Protein AF-A0A2N3AIX7-F1 (afdb_monomer_lite)

Sequence (346 aa):
MALDITGTAGIGNNYDGMDSGMRSRITNPPTTDFNGETGIETLNAKLRVRHGIVNLSGTATVGDPDVSGNEYKETLDGVYVDDGGDDSFGGNQGADNVYSDNGTKQPYDFGEGTFHFPTLDELYIEPETGNTFPNDDGGLCSYHEYYNKYGLHLPVNISSITSDTASFYYPEDNNPDTNGNYINWDQGTGELTISGIIVIDAGCIDFAIGKKGNLIEYKGKAVEGTMRKGTIVSKVDISVHGDLLAKDLFPTTDVLGLIAYRDLNLATGPGDSQLKMMGAFYAQNKITSRKQNQIAGTFVSDNFDMGINVPKIFQVPGLENNLPPGMPGATITYTMYTSNWHEVHE

Secondary structure (DSSP, 8-state):
--EEE-TT-EE-SS-TT--HHHHTTBPPPPEEEETTEEEEE----EEEESSSPEEE-TT-EES----TT-SB--SBSEEEE-SSGGGSEETTTGGGGB-BTT-S-PPP-S-TTS--PPPTTSBPB-TTT--B-B-TTSSBPBHHHHHHHHSEEEPTT--EESTTSPPEEESTTSS--TT--EEEEETTTTEEEEEEEEEE-TTSSEEEE--TT-EEEEEEEEETTEEE-EEEEESSEEEE-SEEEESS-BTTT--EEEEESSEEEES-STT--S-EEEEEEEEEEEEEE-SS-EEEEEEEEEEEE--SSPPEEE--TTSTTSPPTT-TT-SPPP---PPP------

Radius of gyration: 21.35 Å; chains: 1; bounding box: 51×48×80 Å

Structure (mmCIF, N/CA/C/O backbone):
data_AF-A0A2N3AIX7-F1
#
_entry.id   AF-A0A2N3AIX7-F1
#
loop_
_atom_site.group_PDB
_atom_site.id
_atom_site.type_symbol
_atom_site.label_atom_id
_atom_site.label_alt_id
_atom_site.label_comp_id
_atom_site.label_asym_id
_atom_site.label_entity_id
_atom_site.label_seq_id
_atom_site.pdbx_PDB_ins_code
_atom_site.Cartn_x
_atom_site.Cartn_y
_atom_site.Cartn_z
_atom_site.occupancy
_atom_site.B_iso_or_equiv
_atom_site.auth_seq_id
_atom_site.auth_comp_id
_atom_site.auth_asym_id
_atom_site.auth_atom_id
_atom_site.pdbx_PDB_model_num
ATOM 1 N N . MET A 1 1 ? 16.529 14.140 -11.220 1.00 78.94 1 MET A N 1
ATOM 2 C CA . MET A 1 1 ? 16.556 12.675 -11.037 1.00 78.94 1 MET A CA 1
ATOM 3 C C . MET A 1 1 ? 15.273 12.305 -10.330 1.00 78.94 1 MET A C 1
ATOM 5 O O . MET A 1 1 ? 14.997 12.926 -9.312 1.00 78.94 1 MET A O 1
ATOM 9 N N . ALA A 1 2 ? 14.483 11.405 -10.909 1.00 87.50 2 ALA A N 1
ATOM 10 C CA . ALA A 1 2 ? 13.184 11.003 -10.364 1.00 87.50 2 ALA A CA 1
ATOM 11 C C . ALA A 1 2 ? 13.281 9.710 -9.547 1.00 87.50 2 ALA A C 1
ATOM 13 O O . ALA A 1 2 ? 12.591 9.549 -8.547 1.00 87.50 2 ALA A O 1
ATOM 14 N N . LEU A 1 3 ? 14.167 8.804 -9.965 1.00 90.44 3 LEU A N 1
ATOM 15 C CA . LEU A 1 3 ? 14.382 7.508 -9.336 1.00 90.44 3 LEU A CA 1
ATOM 16 C C . LEU A 1 3 ? 15.859 7.125 -9.450 1.00 90.44 3 LEU A C 1
ATOM 18 O O . LEU A 1 3 ? 16.461 7.312 -10.506 1.00 90.44 3 LEU A O 1
ATOM 22 N N . ASP A 1 4 ? 16.426 6.589 -8.373 1.00 91.06 4 ASP A N 1
ATOM 23 C CA . ASP A 1 4 ? 17.800 6.084 -8.330 1.00 91.06 4 ASP A CA 1
ATOM 24 C C . ASP A 1 4 ? 17.800 4.646 -7.806 1.00 91.06 4 ASP A C 1
ATOM 26 O O . ASP A 1 4 ? 17.483 4.402 -6.639 1.00 91.06 4 ASP A O 1
ATOM 30 N N . ILE A 1 5 ? 18.109 3.688 -8.683 1.00 91.12 5 ILE A N 1
ATOM 31 C CA . ILE A 1 5 ? 18.164 2.259 -8.366 1.00 91.12 5 ILE A CA 1
ATOM 32 C C . ILE A 1 5 ? 19.619 1.810 -8.466 1.00 91.12 5 ILE A C 1
ATOM 34 O O . ILE A 1 5 ? 20.250 1.869 -9.524 1.00 91.12 5 ILE A O 1
ATOM 38 N N . THR A 1 6 ? 20.167 1.353 -7.343 1.00 89.62 6 THR A N 1
ATOM 39 C CA . THR A 1 6 ? 21.584 0.996 -7.234 1.00 89.62 6 THR A CA 1
ATOM 40 C C . THR A 1 6 ? 21.777 -0.393 -6.631 1.00 89.62 6 THR A C 1
ATOM 42 O O . THR A 1 6 ? 20.884 -0.956 -5.993 1.00 89.62 6 THR A O 1
ATOM 45 N N . GLY A 1 7 ? 22.967 -0.967 -6.824 1.00 87.94 7 GLY A N 1
ATOM 46 C CA . GLY A 1 7 ? 23.298 -2.284 -6.282 1.00 87.94 7 GLY A CA 1
ATOM 47 C C . GLY A 1 7 ? 22.562 -3.389 -7.034 1.00 87.94 7 GLY A C 1
ATOM 48 O O . GLY A 1 7 ? 22.682 -3.462 -8.249 1.00 87.94 7 GLY A O 1
ATOM 49 N N . THR A 1 8 ? 21.840 -4.251 -6.318 1.00 89.00 8 THR A N 1
ATOM 50 C CA . THR A 1 8 ? 21.084 -5.384 -6.887 1.00 89.00 8 THR A CA 1
ATOM 51 C C . THR A 1 8 ? 19.567 -5.165 -6.845 1.00 89.00 8 THR A C 1
ATOM 53 O O . THR A 1 8 ? 18.809 -6.129 -6.890 1.00 89.00 8 THR A O 1
ATOM 56 N N . ALA A 1 9 ? 19.114 -3.928 -6.631 1.00 90.75 9 ALA A N 1
ATOM 57 C CA . ALA A 1 9 ? 17.693 -3.604 -6.588 1.00 90.75 9 ALA A CA 1
ATOM 58 C C . ALA A 1 9 ? 17.094 -3.555 -7.999 1.00 90.75 9 ALA A C 1
ATOM 60 O O . ALA A 1 9 ? 17.805 -3.297 -8.965 1.00 90.75 9 ALA A O 1
ATOM 61 N N . GLY A 1 10 ? 15.785 -3.745 -8.118 1.00 93.38 10 GLY A N 1
ATOM 62 C CA . GLY A 1 10 ? 15.124 -3.666 -9.412 1.00 93.38 10 GLY A CA 1
ATOM 63 C C . GLY A 1 10 ? 13.612 -3.580 -9.306 1.00 93.38 10 GLY A C 1
ATOM 64 O O . GLY A 1 10 ? 13.044 -3.625 -8.211 1.00 93.38 10 GLY A O 1
ATOM 65 N N . ILE A 1 11 ? 12.977 -3.436 -10.463 1.00 95.88 11 ILE A N 1
ATOM 66 C CA . ILE A 1 11 ? 11.522 -3.460 -10.626 1.00 95.88 11 ILE A CA 1
ATOM 67 C C . ILE A 1 11 ? 11.183 -4.698 -11.449 1.00 95.88 11 ILE A C 1
ATOM 69 O O . ILE A 1 11 ? 11.604 -4.779 -12.594 1.00 95.88 11 ILE A O 1
ATOM 73 N N . GLY A 1 12 ? 10.433 -5.641 -10.881 1.00 96.25 12 GLY A N 1
ATOM 74 C CA . GLY A 1 12 ? 10.040 -6.882 -11.558 1.00 96.25 12 GLY A CA 1
ATOM 75 C C . GLY A 1 12 ? 8.565 -6.911 -11.963 1.00 96.25 12 GLY A C 1
ATOM 76 O O . GLY A 1 12 ? 7.783 -6.038 -11.580 1.00 96.25 12 GLY A O 1
ATOM 77 N N . ASN A 1 13 ? 8.183 -7.953 -12.706 1.00 97.38 13 ASN A N 1
ATOM 78 C CA . ASN A 1 13 ? 6.813 -8.178 -13.187 1.00 97.38 13 ASN A CA 1
ATOM 79 C C . ASN A 1 13 ? 6.150 -9.446 -12.607 1.00 97.38 13 ASN A C 1
ATOM 81 O O . ASN A 1 13 ? 5.153 -9.939 -13.131 1.00 97.38 13 ASN A O 1
ATOM 85 N N . ASN A 1 14 ? 6.699 -9.992 -11.520 1.00 95.88 14 ASN A N 1
ATOM 86 C CA . ASN A 1 14 ? 6.255 -11.250 -10.920 1.00 95.88 14 ASN A CA 1
ATOM 87 C C . ASN A 1 14 ? 6.536 -11.286 -9.402 1.00 95.88 14 ASN A C 1
ATOM 89 O O . ASN A 1 14 ? 6.974 -10.299 -8.804 1.00 95.88 14 ASN A O 1
ATOM 93 N N . TYR A 1 15 ? 6.247 -12.424 -8.768 1.00 95.81 15 TYR A N 1
ATOM 94 C CA . TYR A 1 15 ? 6.427 -12.649 -7.329 1.00 95.81 15 TYR A CA 1
ATOM 95 C C . TYR A 1 15 ? 7.703 -13.414 -6.962 1.00 95.81 15 TYR A C 1
ATOM 97 O O . TYR A 1 15 ? 7.758 -14.035 -5.895 1.00 95.81 15 TYR A O 1
ATOM 105 N N . ASP A 1 16 ? 8.745 -13.358 -7.796 1.00 93.06 16 ASP A N 1
ATOM 106 C CA . ASP A 1 16 ? 9.986 -14.069 -7.506 1.00 93.06 16 ASP A CA 1
ATOM 107 C C . ASP A 1 16 ? 10.606 -13.671 -6.147 1.00 93.06 16 ASP A C 1
ATOM 109 O O . ASP A 1 16 ? 10.764 -12.508 -5.743 1.00 93.06 16 ASP A O 1
ATOM 113 N N . GLY A 1 17 ? 10.939 -14.711 -5.387 1.00 92.06 17 GLY A N 1
ATOM 114 C CA . GLY A 1 17 ? 11.449 -14.635 -4.028 1.00 92.06 17 GLY A CA 1
ATOM 115 C C . GLY A 1 17 ? 10.508 -13.980 -3.009 1.00 92.06 17 GLY A C 1
ATOM 116 O O . GLY A 1 17 ? 11.011 -13.444 -2.011 1.00 92.06 17 GLY A O 1
ATOM 117 N N . MET A 1 18 ? 9.191 -14.006 -3.236 1.00 96.06 18 MET A N 1
ATOM 118 C CA . MET A 1 18 ? 8.182 -13.804 -2.191 1.00 96.06 18 MET A CA 1
ATOM 119 C C . MET A 1 18 ? 8.162 -15.002 -1.229 1.00 96.06 18 MET A C 1
ATOM 121 O O . MET A 1 18 ? 8.281 -16.159 -1.628 1.00 96.06 18 MET A O 1
ATOM 125 N N . ASP A 1 19 ? 8.002 -14.734 0.063 1.00 95.75 19 ASP A N 1
ATOM 126 C CA . ASP A 1 19 ? 7.832 -15.763 1.082 1.00 95.75 19 ASP A CA 1
ATOM 127 C C . ASP A 1 19 ? 6.554 -16.584 0.844 1.00 95.75 19 ASP A C 1
ATOM 129 O O . ASP A 1 19 ? 5.470 -16.039 0.655 1.00 95.75 19 ASP A O 1
ATOM 133 N N . SER A 1 20 ? 6.663 -17.912 0.912 1.00 94.88 20 SER A N 1
ATOM 134 C CA . SER A 1 20 ? 5.531 -18.814 0.643 1.00 94.88 20 SER A CA 1
ATOM 135 C C . SER A 1 20 ? 4.328 -18.624 1.579 1.00 94.88 20 SER A C 1
ATOM 137 O O . SER A 1 20 ? 3.189 -18.784 1.143 1.00 94.88 20 SER A O 1
ATOM 139 N N . GLY A 1 21 ? 4.553 -18.253 2.846 1.00 93.50 21 GLY A N 1
ATOM 140 C CA . GLY A 1 21 ? 3.478 -17.991 3.808 1.00 93.50 21 GLY A CA 1
ATOM 141 C C . GLY A 1 21 ? 2.757 -16.669 3.548 1.00 93.50 21 GLY A C 1
ATOM 142 O O . GLY A 1 21 ? 1.593 -16.515 3.905 1.00 93.50 21 GLY A O 1
ATOM 143 N N . MET A 1 22 ? 3.438 -15.726 2.901 1.00 95.44 22 MET A N 1
ATOM 144 C CA . MET A 1 22 ? 2.852 -14.492 2.393 1.00 95.44 22 MET A CA 1
ATOM 145 C C . MET A 1 22 ? 2.118 -14.740 1.068 1.00 95.44 22 MET A C 1
ATOM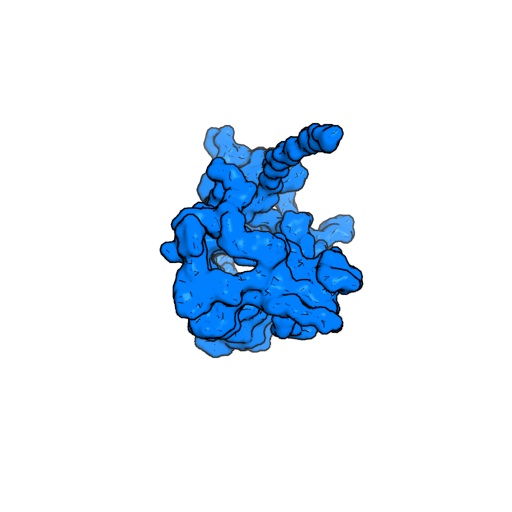 147 O O . MET A 1 22 ? 0.976 -14.310 0.920 1.00 95.44 22 MET A O 1
ATOM 151 N N . ARG A 1 23 ? 2.712 -15.522 0.154 1.00 96.12 23 ARG A N 1
ATOM 152 C CA . ARG A 1 23 ? 2.107 -15.905 -1.133 1.00 96.12 23 ARG A CA 1
ATOM 153 C C . ARG A 1 23 ? 0.785 -16.655 -0.971 1.00 96.12 23 ARG A C 1
ATOM 155 O O . ARG A 1 23 ? -0.108 -16.472 -1.792 1.00 96.12 23 ARG A O 1
ATOM 162 N N . SER A 1 24 ? 0.645 -17.473 0.075 1.00 96.00 24 SER A N 1
ATOM 163 C CA . SER A 1 24 ? -0.587 -18.227 0.359 1.00 96.00 24 SER A CA 1
ATOM 164 C C . SER A 1 24 ? -1.737 -17.378 0.911 1.00 96.00 24 SER A C 1
ATOM 166 O O . SER A 1 24 ? -2.866 -17.864 0.965 1.00 96.00 24 SER A O 1
ATOM 168 N N . ARG A 1 25 ? -1.465 -16.129 1.309 1.00 96.81 25 ARG A N 1
ATOM 169 C CA . ARG A 1 25 ? -2.442 -15.174 1.859 1.00 96.81 25 ARG A CA 1
ATOM 170 C C . ARG A 1 25 ? -2.784 -14.044 0.891 1.00 96.81 25 ARG A C 1
ATOM 172 O O . ARG A 1 25 ? -3.474 -13.104 1.279 1.00 96.81 25 ARG A O 1
ATOM 179 N N . ILE A 1 26 ? -2.323 -14.125 -0.356 1.00 96.69 26 ILE A N 1
ATOM 180 C CA . ILE A 1 26 ? -2.680 -13.174 -1.409 1.00 96.69 26 ILE A CA 1
ATOM 181 C C . ILE A 1 26 ? -3.335 -13.875 -2.594 1.00 96.69 26 ILE A C 1
ATOM 183 O O . ILE A 1 26 ? -3.098 -15.058 -2.849 1.00 96.69 26 ILE A O 1
ATOM 187 N N . THR A 1 27 ? -4.155 -13.139 -3.335 1.00 94.06 27 THR A N 1
ATOM 188 C CA . THR A 1 27 ? -4.708 -13.608 -4.607 1.00 94.06 27 THR A CA 1
ATOM 189 C C . THR A 1 27 ? -3.606 -13.890 -5.627 1.00 94.06 27 THR A C 1
ATOM 191 O O . THR A 1 27 ? -2.557 -13.245 -5.635 1.00 94.06 27 THR A O 1
ATOM 194 N N . ASN A 1 28 ? -3.845 -14.866 -6.507 1.00 92.44 28 ASN A N 1
ATOM 195 C CA . ASN A 1 28 ? -2.941 -15.121 -7.624 1.00 92.44 28 ASN A CA 1
ATOM 196 C C . ASN A 1 28 ? -2.914 -13.915 -8.569 1.00 92.44 28 ASN A C 1
ATOM 198 O O . ASN A 1 28 ? -3.960 -13.288 -8.778 1.00 92.44 28 ASN A O 1
ATOM 202 N N . PRO A 1 29 ? -1.746 -13.598 -9.148 1.00 94.31 29 PRO A N 1
ATOM 203 C CA . PRO A 1 29 ? -1.677 -12.588 -10.182 1.00 94.31 29 PRO A CA 1
ATOM 204 C C . PRO A 1 29 ? -2.430 -13.063 -11.442 1.00 94.31 29 PRO A C 1
ATOM 206 O O . PRO A 1 29 ? -2.679 -14.263 -11.610 1.00 94.31 29 PRO A O 1
ATOM 209 N N . PRO A 1 30 ? -2.819 -12.137 -12.333 1.00 95.12 30 PRO A N 1
ATOM 210 C CA . PRO A 1 30 ? -3.299 -12.473 -13.666 1.00 95.12 30 PRO A CA 1
ATOM 211 C C . PRO A 1 30 ? -2.306 -13.338 -14.450 1.00 95.12 30 PRO A C 1
ATOM 213 O O . PRO A 1 30 ? -1.114 -13.383 -14.147 1.00 95.12 30 PRO A O 1
ATOM 216 N N . THR A 1 31 ? -2.806 -13.975 -15.506 1.00 96.19 31 THR A N 1
ATOM 217 C CA . THR A 1 31 ? -1.985 -14.714 -16.469 1.00 96.19 31 THR A CA 1
ATOM 218 C C . THR A 1 31 ? -2.017 -14.052 -17.840 1.00 96.19 31 THR A C 1
ATOM 220 O O . THR A 1 31 ? -3.041 -13.476 -18.217 1.00 96.19 31 THR A O 1
ATOM 223 N N . THR A 1 32 ? -0.941 -14.189 -18.609 1.00 95.62 32 THR A N 1
ATOM 224 C CA . THR A 1 32 ? -0.831 -13.688 -19.984 1.00 95.62 32 THR A CA 1
ATOM 225 C C . THR A 1 32 ? -0.159 -14.710 -20.902 1.00 95.62 32 THR A C 1
ATOM 227 O O . THR A 1 32 ? 0.433 -15.682 -20.431 1.00 95.62 32 THR A O 1
ATOM 230 N N . ASP A 1 33 ? -0.251 -14.477 -22.209 1.00 95.06 33 ASP A N 1
ATOM 231 C CA . ASP A 1 33 ? 0.519 -15.200 -23.219 1.00 95.06 33 ASP A CA 1
ATOM 232 C C . ASP A 1 33 ? 1.677 -14.301 -23.677 1.00 95.06 33 ASP A C 1
ATOM 234 O O . ASP A 1 33 ? 1.464 -13.140 -24.039 1.00 95.06 33 ASP A O 1
ATOM 238 N N . PHE A 1 34 ? 2.904 -14.818 -23.672 1.00 94.38 34 PHE A N 1
ATOM 239 C CA . PHE A 1 34 ? 4.102 -14.046 -24.006 1.00 94.38 34 PHE A CA 1
ATOM 240 C C . PHE A 1 34 ? 5.149 -14.935 -24.678 1.00 94.38 34 PHE A C 1
ATOM 242 O O . PHE A 1 34 ? 5.363 -16.062 -24.255 1.00 94.38 34 PHE A O 1
ATOM 249 N N . ASN A 1 35 ? 5.760 -14.461 -25.770 1.00 92.06 35 ASN A N 1
ATOM 250 C CA . ASN A 1 35 ? 6.823 -15.162 -26.511 1.00 92.06 35 ASN A CA 1
ATOM 251 C C . ASN A 1 35 ? 6.583 -16.660 -26.815 1.00 92.06 35 ASN A C 1
ATOM 253 O O . ASN A 1 35 ? 7.518 -17.445 -26.960 1.00 92.06 35 ASN A O 1
ATOM 257 N N . GLY A 1 36 ? 5.320 -17.050 -27.020 1.00 91.94 36 GLY A N 1
ATOM 258 C CA . GLY A 1 36 ? 4.927 -18.429 -27.335 1.00 91.94 36 GLY A CA 1
ATOM 259 C C . GLY A 1 36 ? 4.617 -19.298 -26.113 1.00 91.94 36 GLY A C 1
ATOM 260 O O . GLY A 1 36 ? 4.209 -20.447 -26.282 1.00 91.94 36 GLY A O 1
ATOM 261 N N . GLU A 1 37 ? 4.756 -18.752 -24.909 1.00 94.56 37 GLU A N 1
ATOM 262 C CA . GLU A 1 37 ? 4.320 -19.343 -23.648 1.00 94.56 37 GLU A CA 1
ATOM 263 C C . GLU A 1 37 ? 2.904 -18.876 -23.324 1.00 94.56 37 GLU A C 1
ATOM 265 O O . GLU A 1 37 ? 2.538 -17.729 -23.588 1.00 94.56 37 GLU A O 1
ATOM 270 N N . THR A 1 38 ? 2.084 -19.782 -22.791 1.00 94.44 38 THR A N 1
ATOM 271 C CA . THR A 1 38 ? 0.658 -19.530 -22.566 1.00 94.44 38 THR A CA 1
ATOM 272 C C . THR A 1 38 ? 0.309 -19.612 -21.094 1.00 94.44 38 THR A C 1
ATOM 274 O O . THR A 1 38 ? 0.664 -20.595 -20.441 1.00 94.44 38 THR A O 1
ATOM 277 N N . GLY A 1 39 ? -0.464 -18.647 -20.605 1.00 94.06 39 GLY A N 1
ATOM 278 C CA . GLY A 1 39 ? -0.982 -18.656 -19.238 1.00 94.06 39 GLY A CA 1
ATOM 279 C C . GLY A 1 39 ? 0.078 -18.482 -18.145 1.00 94.06 39 GLY A C 1
ATOM 280 O O . GLY A 1 39 ? -0.115 -19.005 -17.049 1.00 94.06 39 GLY A O 1
ATOM 281 N N . ILE A 1 40 ? 1.169 -17.762 -18.422 1.00 95.88 40 ILE A N 1
ATOM 282 C CA . ILE A 1 40 ? 2.210 -17.455 -17.428 1.00 95.88 40 ILE A CA 1
ATOM 283 C C . ILE A 1 40 ? 1.771 -16.305 -16.512 1.00 95.88 40 ILE A C 1
ATOM 285 O O . ILE A 1 40 ? 1.070 -15.391 -16.954 1.00 95.88 40 ILE A O 1
ATOM 289 N N . GLU A 1 41 ? 2.162 -16.334 -15.236 1.00 96.44 41 GLU A N 1
ATOM 290 C CA . GLU A 1 41 ? 1.823 -15.293 -14.256 1.00 96.44 41 GLU A CA 1
ATOM 291 C C . GLU A 1 41 ? 2.446 -13.930 -14.622 1.00 96.44 41 GLU A C 1
ATOM 293 O O . GLU A 1 41 ? 3.593 -13.843 -15.063 1.00 96.44 41 GLU A O 1
ATOM 298 N N . THR A 1 42 ? 1.715 -12.836 -14.399 1.00 96.69 42 THR A N 1
ATOM 299 C CA . THR A 1 42 ? 2.227 -11.471 -14.589 1.00 96.69 42 THR A CA 1
ATOM 300 C C . THR A 1 42 ? 1.541 -10.467 -13.666 1.00 96.69 42 THR A C 1
ATOM 302 O O . THR A 1 42 ? 0.345 -10.559 -13.384 1.00 96.69 42 THR A O 1
ATOM 305 N N . LEU A 1 43 ? 2.286 -9.456 -13.217 1.00 96.44 43 LEU A N 1
ATOM 306 C CA . LEU A 1 43 ? 1.733 -8.299 -12.508 1.00 96.44 43 LEU A CA 1
ATOM 307 C C . LEU A 1 43 ? 1.237 -7.198 -13.451 1.00 96.44 43 LEU A C 1
ATOM 309 O O . LEU A 1 43 ? 0.712 -6.190 -12.975 1.00 96.44 43 LEU A O 1
ATOM 313 N N . ASN A 1 44 ? 1.390 -7.374 -14.766 1.00 95.38 44 ASN A N 1
ATOM 314 C CA . ASN A 1 44 ? 1.183 -6.341 -15.781 1.00 95.38 44 ASN A CA 1
ATOM 315 C C . ASN A 1 44 ? 1.928 -5.031 -15.448 1.00 95.38 44 ASN A C 1
ATOM 317 O O . ASN A 1 44 ? 1.417 -3.918 -15.636 1.00 95.38 44 ASN A O 1
ATOM 321 N N . ALA A 1 45 ? 3.120 -5.165 -14.865 1.00 96.81 45 ALA A N 1
ATOM 322 C CA . ALA A 1 45 ? 3.890 -4.078 -14.293 1.00 96.81 45 ALA A CA 1
ATOM 323 C C . ALA A 1 45 ? 4.355 -3.109 -15.378 1.00 96.81 45 ALA A C 1
ATOM 325 O O . ALA A 1 45 ? 4.846 -3.503 -16.438 1.00 96.81 45 ALA A O 1
ATOM 326 N N . LYS A 1 46 ? 4.237 -1.814 -15.073 1.00 96.19 46 LYS A N 1
ATOM 327 C CA . LYS A 1 46 ? 4.694 -0.722 -15.931 1.00 96.19 46 LYS A CA 1
ATOM 328 C C . LYS A 1 46 ? 5.471 0.293 -15.112 1.00 96.19 46 LYS A C 1
ATOM 330 O O . LYS A 1 46 ? 5.038 0.657 -14.019 1.00 96.19 46 LYS A O 1
ATOM 335 N N . LEU A 1 47 ? 6.571 0.796 -15.662 1.00 95.50 47 LEU A N 1
ATOM 336 C CA . LEU A 1 47 ? 7.293 1.934 -15.098 1.00 95.50 47 LEU A CA 1
ATOM 337 C C . LEU A 1 47 ? 6.850 3.206 -15.811 1.00 95.50 47 LEU A C 1
ATOM 339 O O . LEU A 1 47 ? 6.918 3.284 -17.035 1.00 95.50 47 LEU A O 1
ATOM 343 N N . ARG A 1 48 ? 6.422 4.212 -15.046 1.00 93.69 48 ARG A N 1
ATOM 344 C CA . ARG A 1 48 ? 6.062 5.522 -15.586 1.00 93.69 48 ARG A CA 1
ATOM 345 C C . ARG A 1 48 ? 6.725 6.636 -14.804 1.00 93.69 48 ARG A C 1
ATOM 347 O O . ARG A 1 48 ? 6.593 6.686 -13.585 1.00 93.69 48 ARG A O 1
ATOM 354 N N . VAL A 1 49 ? 7.383 7.546 -15.510 1.00 92.75 49 VAL A N 1
ATOM 355 C CA . VAL A 1 49 ? 7.987 8.748 -14.934 1.00 92.75 49 VAL A CA 1
ATOM 356 C C . VAL A 1 49 ? 7.615 9.928 -15.817 1.00 92.75 49 VAL A C 1
ATOM 358 O O . VAL A 1 49 ? 7.957 9.964 -16.993 1.00 92.75 49 VAL A O 1
ATOM 361 N N . ARG A 1 50 ? 6.877 10.882 -15.245 1.00 89.00 50 ARG A N 1
ATOM 362 C CA . ARG A 1 50 ? 6.408 12.068 -15.971 1.00 89.00 50 ARG A CA 1
ATOM 363 C C . ARG A 1 50 ? 7.501 13.125 -16.134 1.00 89.00 50 ARG A C 1
ATOM 365 O O . ARG A 1 50 ? 7.554 13.774 -17.165 1.00 89.00 50 ARG A O 1
ATOM 372 N N . HIS A 1 51 ? 8.332 13.312 -15.108 1.00 87.69 51 HIS A N 1
ATOM 373 C CA . HIS A 1 51 ? 9.419 14.288 -15.114 1.00 87.69 51 HIS A CA 1
ATOM 374 C C . HIS A 1 51 ? 10.668 13.705 -14.457 1.00 87.69 51 HIS A C 1
ATOM 376 O O . HIS A 1 51 ? 10.650 13.358 -13.274 1.00 87.69 51 HIS A O 1
ATOM 382 N N . GLY A 1 52 ? 11.768 13.667 -15.209 1.00 88.69 52 GLY A N 1
ATOM 383 C CA . GLY A 1 52 ? 13.105 13.336 -14.730 1.00 88.69 52 GLY A CA 1
ATOM 384 C C . GLY A 1 52 ? 13.613 11.951 -15.136 1.00 88.69 52 GLY A C 1
ATOM 385 O O . GLY A 1 52 ? 12.892 11.102 -15.636 1.00 88.69 52 GLY A O 1
ATOM 386 N N . ILE A 1 53 ? 14.905 11.734 -14.890 1.00 90.31 53 ILE A N 1
ATOM 387 C CA . ILE A 1 53 ? 15.642 10.536 -15.321 1.00 90.31 53 ILE A CA 1
ATOM 388 C C . ILE A 1 53 ? 15.539 9.410 -14.282 1.00 90.31 53 ILE A C 1
ATOM 390 O O . ILE A 1 53 ? 15.551 9.682 -13.070 1.00 90.31 53 ILE A O 1
ATOM 394 N N . VAL A 1 54 ? 15.519 8.164 -14.768 1.00 93.06 54 VAL A N 1
ATOM 395 C CA . VAL A 1 54 ? 15.713 6.937 -13.980 1.00 93.06 54 VAL A CA 1
ATOM 396 C C . VAL A 1 54 ? 17.187 6.540 -14.030 1.00 93.06 54 VAL A C 1
ATOM 398 O O . VAL A 1 54 ? 17.728 6.253 -15.095 1.00 93.06 54 VAL A O 1
ATOM 401 N N . ASN A 1 55 ? 17.862 6.540 -12.885 1.00 92.50 55 ASN A N 1
ATOM 402 C CA . ASN A 1 55 ? 19.268 6.163 -12.790 1.00 92.50 55 ASN A CA 1
ATOM 403 C C . ASN A 1 55 ? 19.399 4.680 -12.418 1.00 92.50 55 ASN A C 1
ATOM 405 O O . ASN A 1 55 ? 18.848 4.262 -11.400 1.00 92.50 55 ASN A O 1
ATOM 409 N N . LEU A 1 56 ? 20.134 3.901 -13.219 1.00 93.94 56 LEU A N 1
ATOM 410 C CA . LEU A 1 56 ? 20.417 2.484 -12.967 1.00 93.94 56 LEU A CA 1
ATOM 411 C C . LEU A 1 56 ? 21.922 2.272 -12.805 1.00 93.94 56 LEU A C 1
ATOM 413 O O . LEU A 1 56 ? 22.709 2.523 -13.724 1.00 93.94 56 LEU A O 1
ATOM 417 N N . SER A 1 57 ? 22.336 1.816 -11.621 1.00 92.44 57 SER A N 1
ATOM 418 C CA . SER A 1 57 ? 23.746 1.559 -11.320 1.00 92.44 57 SER A CA 1
ATOM 419 C C . SER A 1 57 ? 24.003 0.215 -10.637 1.00 92.44 57 SER A C 1
ATOM 421 O O . SER A 1 57 ? 23.163 -0.317 -9.918 1.00 92.44 57 SER A O 1
ATOM 423 N N . GLY A 1 58 ? 25.212 -0.327 -10.799 1.00 91.31 58 GLY A N 1
ATOM 424 C CA . GLY A 1 58 ? 25.575 -1.631 -10.232 1.00 91.31 58 GLY A CA 1
ATOM 425 C C . GLY A 1 58 ? 25.070 -2.767 -11.115 1.00 91.31 58 GLY A C 1
ATOM 426 O O . GLY A 1 58 ? 25.505 -2.862 -12.254 1.00 91.31 58 GLY A O 1
ATOM 427 N N . THR A 1 59 ? 24.182 -3.614 -10.606 1.00 92.50 59 THR A N 1
ATOM 428 C CA . THR A 1 59 ? 23.454 -4.642 -11.372 1.00 92.50 59 THR A CA 1
ATOM 429 C C . THR A 1 59 ? 21.945 -4.418 -11.285 1.00 92.50 59 THR A C 1
ATOM 431 O O . THR A 1 59 ? 21.181 -5.377 -11.339 1.00 92.50 59 THR A O 1
ATOM 434 N N . ALA A 1 60 ? 21.523 -3.172 -11.065 1.00 94.12 60 ALA A N 1
ATOM 435 C CA . ALA A 1 60 ? 20.118 -2.825 -10.973 1.00 94.12 60 ALA A CA 1
ATOM 436 C C . ALA A 1 60 ? 19.409 -3.018 -12.316 1.00 94.12 60 ALA A C 1
ATOM 438 O O . ALA A 1 60 ? 20.026 -2.820 -13.370 1.00 94.12 60 ALA A O 1
ATOM 439 N N . THR A 1 61 ? 18.127 -3.379 -12.267 1.00 95.81 61 THR A N 1
ATOM 440 C CA . THR A 1 61 ? 17.324 -3.678 -13.459 1.00 95.81 61 THR A CA 1
ATOM 441 C C . THR A 1 61 ? 15.925 -3.064 -13.400 1.00 95.81 61 THR A C 1
ATOM 443 O O . THR A 1 61 ? 15.355 -2.813 -12.333 1.00 95.81 61 THR A O 1
ATOM 446 N N . VAL A 1 62 ? 15.366 -2.807 -14.579 1.00 96.88 62 VAL A N 1
ATOM 447 C CA . VAL A 1 62 ? 13.940 -2.539 -14.783 1.00 96.88 62 VAL A CA 1
ATOM 448 C C . VAL A 1 62 ? 13.428 -3.662 -15.671 1.00 96.88 62 VAL A C 1
ATOM 450 O O . VAL A 1 62 ? 13.653 -3.649 -16.877 1.00 96.88 62 VAL A O 1
ATOM 453 N N . GLY A 1 63 ? 12.784 -4.645 -15.055 1.00 97.19 63 GLY A N 1
ATOM 454 C CA . GLY A 1 63 ? 12.450 -5.935 -15.646 1.00 97.19 63 GLY A CA 1
ATOM 455 C C . GLY A 1 63 ? 13.625 -6.881 -15.565 1.00 97.19 63 GLY A C 1
ATOM 456 O O . GLY A 1 63 ? 14.705 -6.496 -15.125 1.00 97.19 63 GLY A O 1
ATOM 457 N N . ASP A 1 64 ? 13.426 -8.096 -16.048 1.00 96.69 64 ASP A N 1
ATOM 458 C CA . ASP A 1 64 ? 14.500 -9.065 -16.219 1.00 96.69 64 ASP A CA 1
ATOM 459 C C . ASP A 1 64 ? 14.458 -9.652 -17.643 1.00 96.69 64 ASP A C 1
ATOM 461 O O . ASP A 1 64 ? 13.429 -9.544 -18.325 1.00 96.69 64 ASP A O 1
ATOM 465 N N . PRO A 1 65 ? 15.573 -10.222 -18.142 1.00 95.69 65 PRO A N 1
ATOM 466 C CA . PRO A 1 65 ? 15.585 -10.902 -19.430 1.00 95.69 65 PRO A CA 1
ATOM 467 C C . PRO A 1 65 ? 14.533 -12.011 -19.476 1.00 95.69 65 PRO A C 1
ATOM 469 O O . PRO A 1 65 ? 14.418 -12.787 -18.533 1.00 95.69 65 PRO A O 1
ATOM 472 N N . ASP A 1 66 ? 13.830 -12.110 -20.601 1.00 95.31 66 ASP A N 1
ATOM 473 C CA . ASP A 1 66 ? 12.905 -13.207 -20.886 1.00 95.31 66 ASP A CA 1
ATOM 474 C C . ASP A 1 66 ? 13.638 -14.560 -20.876 1.00 95.31 66 ASP A C 1
ATOM 476 O O . ASP A 1 66 ? 14.650 -14.734 -21.572 1.00 95.31 66 ASP A O 1
ATOM 480 N N . VAL A 1 67 ? 13.143 -15.513 -20.082 1.00 95.44 67 VAL A N 1
ATOM 481 C CA . VAL A 1 67 ? 13.705 -16.865 -19.977 1.00 95.44 67 VAL A CA 1
ATOM 482 C C . VAL A 1 67 ? 12.618 -17.890 -20.271 1.00 95.44 67 VAL A C 1
ATOM 484 O O . VAL A 1 67 ? 11.851 -18.291 -19.402 1.00 95.44 67 VAL A O 1
ATOM 487 N N . SER A 1 68 ? 12.637 -18.395 -21.506 1.00 93.50 68 SER A N 1
ATOM 488 C CA . SER A 1 68 ? 11.695 -19.422 -21.947 1.00 93.50 68 SER A CA 1
ATOM 489 C C . SER A 1 68 ? 11.700 -20.656 -21.036 1.00 93.50 68 SER A C 1
ATOM 491 O O . SER A 1 68 ? 12.752 -21.237 -20.739 1.00 93.50 68 SER A O 1
ATOM 493 N N . GLY A 1 69 ? 10.503 -21.091 -20.658 1.00 92.38 69 GLY A N 1
ATOM 494 C CA . GLY A 1 69 ? 10.217 -22.206 -19.766 1.00 92.38 69 GLY A CA 1
ATOM 495 C C . GLY A 1 69 ? 9.810 -21.780 -18.354 1.00 92.38 69 GLY A C 1
ATOM 496 O O . GLY A 1 69 ? 9.484 -22.659 -17.552 1.00 92.38 69 GLY A O 1
ATOM 497 N N . ASN A 1 70 ? 9.839 -20.484 -18.037 1.00 93.81 70 ASN A N 1
ATOM 498 C CA . ASN A 1 70 ? 9.400 -19.976 -16.744 1.00 93.81 70 ASN A CA 1
ATOM 499 C C . ASN A 1 70 ? 7.870 -19.865 -16.669 1.00 93.81 70 ASN A C 1
ATOM 501 O O . ASN A 1 70 ? 7.170 -19.648 -17.651 1.00 93.81 70 ASN A O 1
ATOM 505 N N . GLU A 1 71 ? 7.328 -20.019 -15.460 1.00 94.38 71 GLU A N 1
ATOM 506 C CA . GLU A 1 71 ? 5.877 -19.963 -15.221 1.00 94.38 71 GLU A CA 1
ATOM 507 C C . GLU A 1 71 ? 5.354 -18.525 -15.049 1.00 94.38 71 GLU A C 1
ATOM 509 O O . GLU A 1 71 ? 4.176 -18.316 -14.757 1.00 94.38 71 GLU A O 1
ATOM 514 N N . TYR A 1 72 ? 6.218 -17.523 -15.211 1.00 96.12 72 TYR A N 1
ATOM 515 C CA . TYR A 1 72 ? 5.918 -16.110 -15.017 1.00 96.12 72 TYR A CA 1
ATOM 516 C C . TYR A 1 72 ? 6.675 -15.246 -16.022 1.00 96.12 72 TYR A C 1
ATOM 518 O O . TYR A 1 72 ? 7.742 -15.623 -16.489 1.00 96.12 72 TYR A O 1
ATOM 526 N N . LYS A 1 73 ? 6.143 -14.054 -16.294 1.00 97.12 73 LYS A N 1
ATOM 527 C CA . LYS A 1 73 ? 6.765 -13.057 -17.167 1.00 97.12 73 LYS A CA 1
ATOM 528 C C . LYS A 1 73 ? 7.817 -12.229 -16.421 1.00 97.12 73 LYS A C 1
ATOM 530 O O . LYS A 1 73 ? 7.568 -11.727 -15.319 1.00 97.12 73 LYS A O 1
ATOM 535 N N . GLU A 1 74 ? 8.981 -12.045 -17.032 1.00 97.44 74 GLU A N 1
ATOM 536 C CA . GLU A 1 74 ? 10.111 -11.281 -16.485 1.00 97.44 74 GLU A CA 1
ATOM 537 C C . GLU A 1 74 ? 10.139 -9.825 -16.951 1.00 97.44 74 GLU A C 1
ATOM 539 O O . GLU A 1 74 ? 10.383 -8.915 -16.153 1.00 97.44 74 GLU A O 1
ATOM 544 N N . THR A 1 75 ? 9.869 -9.587 -18.236 1.00 97.62 75 THR A N 1
ATOM 545 C CA . THR A 1 75 ? 9.884 -8.241 -18.819 1.00 97.62 75 THR A CA 1
ATOM 546 C C . THR A 1 75 ? 8.723 -7.408 -18.283 1.00 97.62 75 THR A C 1
ATOM 548 O O . THR A 1 75 ? 7.624 -7.929 -18.063 1.00 97.62 75 THR A O 1
ATOM 551 N N . LEU A 1 76 ? 8.905 -6.091 -18.123 1.00 97.94 76 LEU A N 1
ATOM 552 C CA . LEU A 1 76 ? 7.756 -5.208 -17.890 1.00 97.94 76 LEU A CA 1
ATOM 553 C C . LEU A 1 76 ? 6.886 -5.114 -19.140 1.00 97.94 76 LEU A C 1
ATOM 555 O O . LEU A 1 76 ? 7.374 -5.091 -20.268 1.00 97.94 76 LEU A O 1
ATOM 559 N N . ASP A 1 77 ? 5.594 -4.929 -18.915 1.00 96.50 77 ASP A N 1
ATOM 560 C CA . ASP A 1 77 ? 4.602 -4.703 -19.967 1.00 96.50 77 ASP A CA 1
ATOM 561 C C . ASP A 1 77 ? 4.760 -3.335 -20.635 1.00 96.50 77 ASP A C 1
ATOM 563 O O . ASP A 1 77 ? 4.202 -3.074 -21.701 1.00 96.50 77 ASP A O 1
ATOM 567 N N . GLY A 1 78 ? 5.491 -2.424 -19.997 1.00 95.06 78 GLY A N 1
ATOM 568 C CA . GLY A 1 78 ? 5.851 -1.167 -20.619 1.00 95.06 78 GLY A CA 1
ATOM 569 C C . GLY A 1 78 ? 6.617 -0.219 -19.714 1.00 95.06 78 GLY A C 1
ATOM 570 O O . GLY A 1 78 ? 6.463 -0.200 -18.491 1.00 95.06 78 GLY A O 1
ATOM 571 N N . VAL A 1 79 ? 7.430 0.606 -20.349 1.00 95.00 79 VAL A N 1
ATOM 572 C CA . VAL A 1 79 ? 8.217 1.664 -19.730 1.00 95.00 79 VAL A CA 1
ATOM 573 C C . VAL A 1 79 ? 7.913 2.976 -20.451 1.00 95.00 79 VAL A C 1
ATOM 575 O O . VAL A 1 79 ? 7.942 3.023 -21.678 1.00 95.00 79 VAL A O 1
ATOM 578 N N . TYR A 1 80 ? 7.578 4.021 -19.692 1.00 93.19 80 TYR A N 1
ATOM 579 C CA . TYR A 1 80 ? 7.137 5.324 -20.200 1.00 93.19 80 TYR A CA 1
ATOM 580 C C . TYR A 1 80 ? 7.782 6.443 -19.376 1.00 93.19 80 TYR A C 1
ATOM 582 O O . TYR A 1 80 ? 7.261 6.848 -18.332 1.00 93.19 80 TYR A O 1
ATOM 590 N N . VAL A 1 81 ? 8.956 6.901 -19.798 1.00 90.19 81 VAL A N 1
ATOM 591 C CA . VAL A 1 81 ? 9.751 7.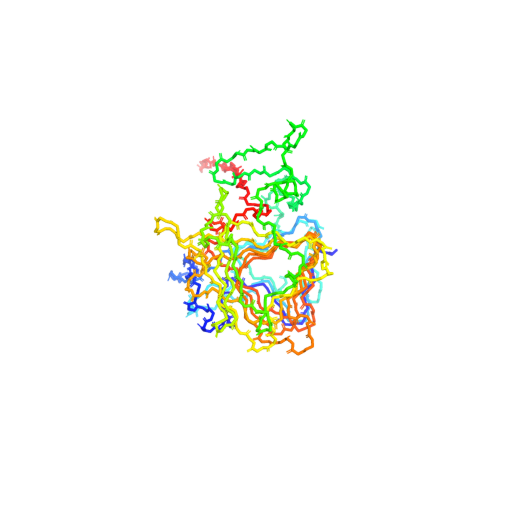905 -19.077 1.00 90.19 81 VAL A CA 1
ATOM 592 C C . VAL A 1 81 ? 9.888 9.121 -19.979 1.00 90.19 81 VAL A C 1
ATOM 594 O O . VAL A 1 81 ? 10.500 9.035 -21.039 1.00 90.19 81 VAL A O 1
ATOM 597 N N . ASP A 1 82 ? 9.276 10.232 -19.578 1.00 77.88 82 ASP A N 1
ATOM 598 C CA . ASP A 1 82 ? 9.412 11.518 -20.262 1.00 77.88 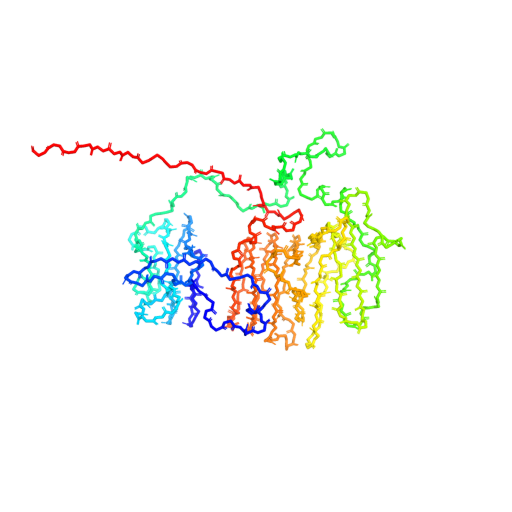82 ASP A CA 1
ATOM 599 C C . ASP A 1 82 ? 10.457 12.394 -19.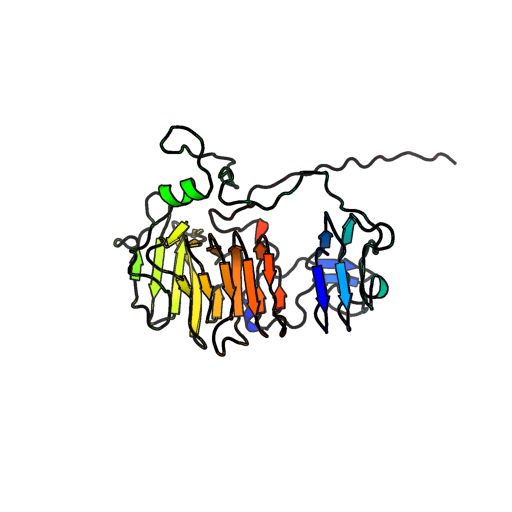557 1.00 77.88 82 ASP A C 1
ATOM 601 O O . ASP A 1 82 ? 10.786 12.178 -18.386 1.00 77.88 82 ASP A O 1
ATOM 605 N N . ASP A 1 83 ? 10.950 13.408 -20.270 1.00 64.19 83 ASP A N 1
ATOM 606 C CA . ASP A 1 83 ? 11.894 14.436 -19.789 1.00 64.19 83 ASP A CA 1
ATOM 607 C C . ASP A 1 83 ? 13.402 14.078 -19.818 1.00 64.19 83 ASP A C 1
ATOM 609 O O . ASP A 1 83 ? 14.215 14.676 -19.106 1.00 64.19 83 ASP A O 1
ATOM 613 N N . GLY A 1 84 ? 13.803 13.138 -20.685 1.00 51.41 84 GLY A N 1
ATOM 614 C CA . GLY A 1 84 ? 15.216 12.819 -20.962 1.00 51.41 84 GLY A CA 1
ATOM 615 C C . GLY A 1 84 ? 15.603 12.688 -22.441 1.00 51.41 84 GLY A C 1
ATOM 616 O O . GLY A 1 84 ? 16.788 12.579 -22.746 1.00 51.41 84 GLY A O 1
ATOM 617 N N . GLY A 1 85 ? 14.651 12.695 -23.383 1.00 61.66 85 GLY A N 1
ATOM 618 C CA . GLY A 1 85 ? 14.950 12.349 -24.780 1.00 61.66 85 GLY A CA 1
ATOM 619 C C . GLY A 1 85 ? 15.596 10.958 -24.883 1.00 61.66 85 GLY A C 1
ATOM 620 O O . GLY A 1 85 ? 15.170 10.027 -24.196 1.00 61.66 85 GLY A O 1
ATOM 621 N N . ASP A 1 86 ? 16.653 10.820 -25.692 1.00 62.75 86 ASP A N 1
ATOM 622 C CA . ASP A 1 86 ? 17.452 9.583 -25.779 1.00 62.75 86 ASP A CA 1
ATOM 623 C C . ASP A 1 86 ? 18.154 9.205 -24.441 1.00 62.75 86 ASP A C 1
ATOM 625 O O . ASP A 1 86 ? 18.582 8.062 -24.294 1.00 62.75 86 ASP A O 1
ATOM 629 N N . ASP A 1 87 ? 18.204 10.107 -23.445 1.00 73.19 87 ASP A N 1
ATOM 630 C CA . ASP A 1 87 ? 18.907 9.951 -22.154 1.00 73.19 87 ASP A CA 1
ATOM 631 C C . ASP A 1 87 ? 17.958 9.722 -20.953 1.00 73.19 87 ASP A C 1
ATOM 633 O O . ASP A 1 87 ? 18.267 10.049 -19.804 1.00 73.19 87 ASP A O 1
ATOM 637 N N . SER A 1 88 ? 16.778 9.144 -21.194 1.00 85.94 88 SER A N 1
ATOM 638 C CA . SER A 1 88 ? 15.773 8.860 -20.149 1.00 85.94 88 SER A CA 1
ATOM 639 C C . SER A 1 88 ? 16.252 7.867 -19.070 1.00 85.94 88 SER A C 1
ATOM 641 O O . SER A 1 88 ? 15.688 7.813 -17.971 1.00 85.94 88 SER A O 1
ATOM 643 N N . PHE A 1 89 ? 17.335 7.133 -19.352 1.00 90.62 89 PHE A N 1
ATOM 644 C CA . PHE A 1 89 ? 17.989 6.196 -18.440 1.00 90.62 89 PHE A CA 1
ATOM 645 C C . PHE A 1 89 ? 19.460 6.558 -18.240 1.00 90.62 89 PHE A C 1
ATOM 647 O O . PHE A 1 89 ? 20.259 6.503 -19.173 1.00 90.62 89 PHE A O 1
ATOM 654 N N . GLY A 1 90 ? 19.817 6.900 -17.003 1.00 89.56 90 GLY A N 1
ATOM 655 C CA . GLY A 1 90 ? 21.179 7.246 -16.601 1.00 89.56 90 GLY A CA 1
ATOM 656 C C . GLY A 1 90 ? 21.903 6.122 -15.856 1.00 89.56 90 GLY A C 1
ATOM 657 O O . GLY A 1 90 ? 21.366 5.037 -15.630 1.00 89.56 90 GLY A O 1
ATOM 658 N N . GLY A 1 91 ? 23.126 6.420 -15.418 1.00 87.81 91 GLY A N 1
ATOM 659 C CA . GLY A 1 91 ? 23.939 5.524 -14.593 1.00 87.81 91 GLY A CA 1
ATOM 660 C C . GLY A 1 91 ? 24.875 4.657 -15.421 1.00 87.81 91 GLY A C 1
ATOM 661 O O . GLY A 1 91 ? 24.998 4.842 -16.628 1.00 87.81 91 GLY A O 1
ATOM 662 N N . ASN A 1 92 ? 25.599 3.742 -14.770 1.00 90.62 92 ASN A N 1
ATOM 663 C CA . ASN A 1 92 ? 26.559 2.902 -15.494 1.00 90.62 92 ASN A CA 1
ATOM 664 C C . ASN A 1 92 ? 25.903 1.750 -16.268 1.00 90.62 92 ASN A C 1
ATOM 666 O O . ASN A 1 92 ? 26.581 1.159 -17.103 1.00 90.62 92 ASN A O 1
ATOM 670 N N . GLN A 1 93 ? 24.629 1.448 -15.991 1.00 92.06 93 GLN A N 1
ATOM 671 C CA . GLN A 1 93 ? 23.841 0.470 -16.743 1.00 92.06 93 GLN A CA 1
ATOM 672 C C . GLN A 1 93 ? 22.916 1.140 -17.766 1.00 92.06 93 GLN A C 1
ATOM 674 O O . GLN A 1 93 ? 22.786 0.651 -18.883 1.00 92.06 93 GLN A O 1
ATOM 679 N N . GLY A 1 94 ? 22.303 2.279 -17.417 1.00 90.69 94 GLY A N 1
ATOM 680 C CA . GLY A 1 94 ? 21.442 3.023 -18.338 1.00 90.69 94 GLY A CA 1
ATOM 681 C C . GLY A 1 94 ? 20.332 2.160 -18.949 1.00 90.69 94 GLY A C 1
ATOM 682 O O . GLY A 1 94 ? 19.767 1.291 -18.290 1.00 90.69 94 GLY A O 1
ATOM 683 N N . ALA A 1 95 ? 20.023 2.404 -20.223 1.00 91.69 95 ALA A N 1
ATOM 684 C CA . ALA A 1 95 ? 18.969 1.701 -20.956 1.00 91.69 95 ALA A CA 1
ATOM 685 C C . ALA A 1 95 ? 19.254 0.203 -21.200 1.00 91.69 95 ALA A C 1
ATOM 687 O O . ALA A 1 95 ? 18.315 -0.540 -21.475 1.00 91.69 95 ALA A O 1
ATOM 688 N N . ASP A 1 96 ? 20.509 -0.249 -21.089 1.00 93.12 96 ASP A N 1
ATOM 689 C CA . ASP A 1 96 ? 20.900 -1.635 -21.397 1.00 93.12 96 ASP A CA 1
ATOM 690 C C . ASP A 1 96 ? 20.354 -2.651 -20.374 1.00 93.12 96 ASP A C 1
ATOM 692 O O . ASP A 1 96 ? 20.193 -3.828 -20.698 1.00 93.12 96 ASP A O 1
ATOM 696 N N . ASN A 1 97 ? 20.006 -2.191 -19.165 1.00 95.31 97 ASN A N 1
ATOM 697 C CA . ASN A 1 97 ? 19.384 -2.998 -18.105 1.00 95.31 97 ASN A CA 1
ATOM 698 C C . ASN A 1 97 ? 17.872 -2.750 -17.966 1.00 95.31 97 ASN A C 1
ATOM 700 O O . ASN A 1 97 ? 17.296 -2.915 -16.884 1.00 95.31 97 ASN A O 1
ATOM 704 N N . VAL A 1 98 ? 17.227 -2.325 -19.052 1.00 95.75 98 VAL A N 1
ATOM 705 C CA . VAL A 1 98 ? 15.774 -2.170 -19.120 1.00 95.75 98 VAL A CA 1
ATOM 706 C C . VAL A 1 98 ? 15.192 -3.228 -20.054 1.00 95.75 98 VAL A C 1
ATOM 708 O O . VAL A 1 98 ? 15.388 -3.190 -21.267 1.00 95.75 98 VAL A O 1
ATOM 711 N N . TYR A 1 99 ? 14.420 -4.146 -19.484 1.00 97.00 99 TYR A N 1
ATOM 712 C CA . TYR A 1 99 ? 13.757 -5.250 -20.167 1.00 97.00 99 TYR A CA 1
ATOM 713 C C . TYR A 1 99 ? 12.247 -5.004 -20.168 1.00 97.00 99 TYR A C 1
ATOM 715 O O . TYR A 1 99 ? 11.548 -5.203 -19.171 1.00 97.00 99 TYR A O 1
ATOM 723 N N . SER A 1 100 ? 11.736 -4.515 -21.296 1.00 96.38 100 SER A N 1
ATOM 724 C CA . SER A 1 100 ? 10.326 -4.158 -21.450 1.00 96.38 100 SER A CA 1
ATOM 725 C C . SER A 1 100 ? 9.828 -4.397 -22.866 1.00 96.38 100 SER A C 1
ATOM 727 O O . SER A 1 100 ? 10.586 -4.282 -23.832 1.00 96.38 100 SER A O 1
ATOM 729 N N . ASP A 1 101 ? 8.535 -4.672 -22.986 1.00 95.75 101 ASP A N 1
ATOM 730 C CA . ASP A 1 101 ? 7.908 -5.050 -24.255 1.00 95.75 101 ASP A CA 1
ATOM 731 C C . ASP A 1 101 ? 7.867 -3.894 -25.270 1.00 95.75 101 ASP A C 1
ATOM 733 O O . ASP A 1 101 ? 7.793 -4.116 -26.478 1.00 95.75 101 ASP A O 1
ATOM 737 N N . ASN A 1 102 ? 7.931 -2.646 -24.793 1.00 93.25 102 ASN A N 1
ATOM 738 C CA . ASN A 1 102 ? 7.910 -1.434 -25.616 1.00 93.25 102 ASN A CA 1
ATOM 739 C C . ASN A 1 102 ? 9.283 -0.735 -25.725 1.00 93.25 102 ASN A C 1
ATOM 741 O O . ASN A 1 102 ? 9.381 0.325 -26.359 1.00 93.25 102 ASN A O 1
ATOM 745 N N . GLY A 1 103 ? 10.332 -1.320 -25.138 1.00 91.94 103 GLY A N 1
ATOM 746 C CA . GLY A 1 103 ? 11.667 -0.734 -25.061 1.00 91.94 103 GLY A CA 1
ATOM 747 C C . GLY A 1 103 ? 11.731 0.535 -24.199 1.00 91.94 103 GLY A C 1
ATOM 748 O O . GLY A 1 103 ? 10.872 0.813 -23.374 1.00 91.94 103 GLY A O 1
ATOM 749 N N . THR A 1 104 ? 12.770 1.346 -24.395 1.00 91.06 104 THR A N 1
ATOM 750 C CA . THR A 1 104 ? 13.105 2.472 -23.497 1.00 91.06 104 THR A CA 1
ATOM 751 C C . THR A 1 104 ? 12.712 3.852 -24.013 1.00 91.06 104 THR A C 1
ATOM 753 O O . THR A 1 104 ? 13.001 4.854 -23.367 1.00 91.06 104 THR A O 1
ATOM 756 N N . LYS A 1 105 ? 12.097 3.924 -25.197 1.00 88.75 105 LYS A N 1
ATOM 757 C CA . LYS A 1 105 ? 11.924 5.183 -25.941 1.00 88.75 105 LYS A CA 1
ATOM 758 C C . LYS A 1 105 ? 10.519 5.769 -25.882 1.00 88.75 105 LYS A C 1
ATOM 760 O O . LYS A 1 105 ? 10.279 6.804 -26.498 1.00 88.75 105 LYS A O 1
ATOM 765 N N . GLN A 1 106 ? 9.579 5.092 -25.226 1.00 88.75 106 GLN A N 1
ATOM 766 C CA . GLN A 1 106 ? 8.218 5.607 -25.153 1.00 88.75 106 GLN A CA 1
ATOM 767 C C . GLN A 1 106 ? 8.159 6.758 -24.141 1.00 88.75 106 GLN A C 1
ATOM 769 O O . GLN A 1 106 ? 8.617 6.583 -23.007 1.00 88.75 106 GLN A O 1
ATOM 774 N N . PRO A 1 107 ? 7.601 7.919 -24.527 1.00 87.69 107 PRO A N 1
ATOM 775 C CA . PRO A 1 107 ? 7.368 9.005 -23.588 1.00 87.69 107 PRO A CA 1
ATOM 776 C C . PRO A 1 107 ? 6.254 8.621 -22.612 1.00 87.69 107 PRO A C 1
ATOM 778 O O . PRO A 1 107 ? 5.556 7.621 -22.797 1.00 87.69 107 PRO A O 1
ATOM 781 N N . TYR A 1 108 ? 6.064 9.449 -21.588 1.00 89.75 108 TYR A N 1
ATOM 782 C CA . TYR A 1 108 ? 4.931 9.349 -20.677 1.00 89.75 108 TYR A CA 1
ATOM 783 C C . TYR A 1 108 ? 3.614 9.308 -21.470 1.00 89.75 108 TYR A C 1
ATOM 785 O O . TYR A 1 108 ? 3.343 10.152 -22.322 1.00 89.75 108 TYR A O 1
ATOM 793 N N . ASP A 1 109 ? 2.808 8.280 -21.213 1.00 88.56 109 ASP A N 1
ATOM 794 C CA . ASP A 1 109 ? 1.649 7.899 -22.028 1.00 88.56 109 ASP A CA 1
ATOM 795 C C . ASP A 1 109 ? 0.327 8.516 -21.550 1.00 88.56 109 ASP A C 1
ATOM 797 O O . ASP A 1 109 ? -0.727 8.252 -22.137 1.00 88.56 109 ASP A O 1
ATOM 801 N N . PHE A 1 110 ? 0.357 9.358 -20.515 1.00 86.81 110 PHE A N 1
ATOM 802 C CA . PHE A 1 110 ? -0.810 10.096 -20.036 1.00 86.81 110 PHE A CA 1
ATOM 803 C C . PHE A 1 110 ? -0.695 11.594 -20.317 1.00 86.81 110 PHE A C 1
ATOM 805 O O . PHE A 1 110 ? 0.389 12.171 -20.324 1.00 86.81 110 PHE A O 1
ATOM 812 N N . GLY A 1 111 ? -1.841 12.244 -20.528 1.00 80.44 111 GLY A N 1
ATOM 813 C CA . GLY A 1 111 ? -1.894 13.686 -20.746 1.00 80.44 111 GLY A CA 1
ATOM 814 C C . GLY A 1 111 ? -1.441 14.477 -19.519 1.00 80.44 111 GLY A C 1
ATOM 815 O O . GLY A 1 111 ? -1.560 14.019 -18.375 1.00 80.44 111 GLY A O 1
ATOM 816 N N . GLU A 1 112 ? -0.963 15.697 -19.755 1.00 79.12 112 GLU A N 1
ATOM 817 C CA . GLU A 1 112 ? -0.591 16.619 -18.687 1.00 79.12 112 GLU A CA 1
ATOM 818 C C . GLU A 1 112 ? -1.773 16.837 -17.724 1.00 79.12 112 GLU A C 1
ATOM 820 O O . GLU A 1 112 ? -2.879 17.165 -18.146 1.00 79.12 112 GLU A O 1
ATOM 825 N N . GLY A 1 113 ? -1.553 16.617 -16.424 1.00 77.38 113 GLY A N 1
ATOM 826 C CA . GLY A 1 113 ? -2.591 16.795 -15.400 1.00 77.38 113 GLY A CA 1
ATOM 827 C C . GLY A 1 113 ? -3.588 15.639 -15.255 1.00 77.38 113 GLY A C 1
ATOM 828 O O . GLY A 1 113 ? -4.508 15.760 -14.455 1.00 77.38 113 GLY A O 1
ATOM 829 N N . THR A 1 114 ? -3.406 14.516 -15.965 1.00 84.94 114 THR A N 1
ATOM 830 C CA . THR A 1 114 ? -4.257 13.316 -15.783 1.00 84.94 114 THR A CA 1
ATOM 831 C C . THR A 1 114 ? -4.144 12.755 -14.367 1.00 84.94 114 THR A C 1
ATOM 833 O O . THR A 1 114 ? -5.135 12.337 -13.775 1.00 84.94 114 THR A O 1
ATOM 836 N N . PHE A 1 115 ? -2.920 12.748 -13.838 1.00 86.44 115 PHE A N 1
ATOM 837 C CA . PHE A 1 115 ? -2.609 12.280 -12.498 1.00 86.44 115 PHE A CA 1
ATOM 838 C C . PHE A 1 115 ? -1.757 13.319 -11.773 1.00 86.44 115 PHE A C 1
ATOM 840 O O . PHE A 1 115 ? -0.803 13.874 -12.335 1.00 86.44 115 PHE A O 1
ATOM 847 N N . HIS A 1 116 ? -2.091 13.538 -10.509 1.00 89.62 116 HIS A N 1
ATOM 848 C CA . HIS A 1 116 ? -1.301 14.266 -9.526 1.00 89.62 116 HIS A CA 1
ATOM 849 C C . HIS A 1 116 ? -1.216 13.425 -8.251 1.00 89.62 116 HIS A C 1
ATOM 851 O O . HIS A 1 116 ? -1.978 12.475 -8.069 1.00 89.62 116 HIS A O 1
ATOM 857 N N . PHE A 1 117 ? -0.251 13.740 -7.391 1.00 92.94 117 PHE A N 1
ATOM 858 C CA . PHE A 1 117 ? -0.162 13.097 -6.086 1.00 92.94 117 PHE A CA 1
ATOM 859 C C . PHE A 1 117 ? -1.395 13.484 -5.250 1.00 92.94 117 PHE A C 1
ATOM 861 O O . PHE A 1 117 ? -1.594 14.683 -5.054 1.00 92.94 117 PHE A O 1
ATOM 868 N N . PRO A 1 118 ? -2.215 12.524 -4.779 1.00 93.88 118 PRO A N 1
ATOM 869 C CA . PRO A 1 118 ? -3.428 12.840 -4.036 1.00 93.88 118 PRO A CA 1
ATOM 870 C C . PRO A 1 118 ? -3.053 13.368 -2.655 1.00 93.88 118 PRO A C 1
ATOM 872 O O . PRO A 1 118 ? -2.467 12.640 -1.862 1.00 93.88 118 PRO A O 1
ATOM 875 N N . THR A 1 119 ? -3.386 14.619 -2.362 1.00 96.00 119 THR A N 1
ATOM 876 C CA . THR A 1 119 ? -3.106 15.247 -1.064 1.00 96.00 119 THR A CA 1
ATOM 877 C C . THR A 1 119 ? -4.300 15.158 -0.115 1.00 96.00 119 THR A C 1
ATOM 879 O O . THR A 1 119 ? -5.453 15.096 -0.536 1.00 96.00 119 THR A O 1
ATOM 882 N N . LEU A 1 120 ? -4.048 15.190 1.195 1.00 96.25 120 LEU A N 1
ATOM 883 C CA . LEU A 1 120 ? -5.113 15.149 2.205 1.00 96.25 120 LEU A CA 1
ATOM 884 C C . LEU A 1 120 ? -5.948 16.445 2.295 1.00 96.25 120 LEU A C 1
ATOM 886 O O . LEU A 1 120 ? -7.009 16.454 2.926 1.00 96.25 120 LEU A O 1
ATOM 890 N N . ASP A 1 121 ? -5.497 17.516 1.640 1.00 95.69 121 ASP A N 1
ATOM 891 C CA . ASP A 1 121 ? -6.239 18.771 1.482 1.00 95.69 121 ASP A CA 1
ATOM 892 C C . ASP A 1 121 ? -7.245 18.723 0.317 1.00 95.69 121 ASP A C 1
ATOM 894 O O . ASP A 1 121 ? -8.097 19.605 0.193 1.00 95.69 121 ASP A O 1
ATOM 898 N N . GLU A 1 122 ? -7.184 17.696 -0.536 1.00 94.69 122 GLU A N 1
ATOM 899 C CA . GLU A 1 122 ? -8.129 17.528 -1.637 1.00 94.69 122 GLU A CA 1
ATOM 900 C C . GLU A 1 122 ? -9.512 17.096 -1.165 1.00 94.69 122 GLU A C 1
ATOM 902 O O . GLU A 1 122 ? -9.679 16.453 -0.127 1.00 94.69 122 GLU A O 1
ATOM 907 N N . LEU A 1 123 ? -10.503 17.429 -1.995 1.00 95.06 123 LEU A N 1
ATOM 908 C CA . LEU A 1 123 ? -11.887 17.004 -1.846 1.00 95.06 123 LEU A CA 1
ATOM 909 C C . LEU A 1 123 ? -11.977 15.479 -1.716 1.00 95.06 123 LEU A C 1
ATOM 911 O O . LEU A 1 123 ? -11.530 14.741 -2.597 1.00 95.06 123 LEU A O 1
ATOM 915 N N . TYR A 1 124 ? -12.636 15.020 -0.656 1.00 95.06 124 TYR A N 1
ATOM 916 C CA . TYR A 1 124 ? -13.025 13.627 -0.538 1.00 95.06 124 TYR A CA 1
ATOM 917 C C . TYR A 1 124 ? -14.223 13.327 -1.445 1.00 95.06 124 TYR A C 1
ATOM 919 O O . TYR A 1 124 ? -15.282 13.956 -1.341 1.00 95.06 124 TYR A O 1
ATOM 927 N N . ILE A 1 125 ? -14.054 12.331 -2.312 1.00 93.44 125 ILE A N 1
ATOM 928 C CA . ILE A 1 125 ? -15.106 11.776 -3.160 1.00 93.44 125 ILE A CA 1
ATOM 929 C C . ILE A 1 125 ? -15.174 10.283 -2.854 1.00 93.44 125 ILE A C 1
ATOM 931 O O . ILE A 1 125 ? -14.169 9.585 -2.980 1.00 93.44 125 ILE A O 1
ATOM 935 N N . GLU A 1 126 ? -16.343 9.793 -2.446 1.00 91.88 126 GLU A N 1
ATOM 936 C CA . GLU A 1 126 ? -16.550 8.366 -2.199 1.00 91.88 126 GLU A CA 1
ATOM 937 C C . GLU A 1 126 ? -16.365 7.583 -3.512 1.00 91.88 126 GLU A C 1
ATOM 939 O O . GLU A 1 126 ? -17.137 7.798 -4.450 1.00 91.88 126 GLU A O 1
ATOM 944 N N . PRO A 1 127 ? -15.378 6.671 -3.612 1.00 88.06 127 PRO A N 1
ATOM 945 C CA . PRO A 1 127 ? -15.020 6.041 -4.886 1.00 88.06 127 PRO A CA 1
ATOM 946 C C . PRO A 1 127 ? -16.136 5.218 -5.534 1.00 88.06 127 PRO A C 1
ATOM 948 O O . PRO A 1 127 ? -16.227 5.162 -6.757 1.00 88.06 127 PRO A O 1
ATOM 951 N N . GLU A 1 128 ? -16.981 4.574 -4.723 1.00 84.94 128 GLU A N 1
ATOM 952 C CA . GLU A 1 128 ? -18.028 3.669 -5.214 1.00 84.94 128 GLU A CA 1
ATOM 953 C C . GLU A 1 128 ? -19.239 4.418 -5.784 1.00 84.94 128 GLU A C 1
ATOM 955 O O . GLU A 1 128 ? -19.883 3.948 -6.721 1.00 84.94 128 GLU A O 1
ATOM 960 N N . THR A 1 129 ? -19.564 5.582 -5.222 1.00 89.06 129 THR A N 1
ATOM 961 C CA . THR A 1 129 ? -20.816 6.305 -5.503 1.00 89.06 129 THR A CA 1
ATOM 962 C C . THR A 1 129 ? -20.590 7.654 -6.182 1.00 89.06 129 THR A C 1
ATOM 964 O O . THR A 1 129 ? -21.513 8.194 -6.790 1.00 89.06 129 THR A O 1
ATOM 967 N N . GLY A 1 130 ? -19.385 8.221 -6.071 1.00 90.25 130 GLY A N 1
ATOM 968 C CA . GLY A 1 130 ? -19.088 9.601 -6.447 1.00 90.25 130 GLY A CA 1
ATOM 969 C C . GLY A 1 130 ? -19.641 10.643 -5.468 1.00 90.25 130 GLY A C 1
ATOM 970 O O . GLY A 1 130 ? -19.644 11.831 -5.793 1.00 90.25 130 GLY A O 1
ATOM 971 N N . ASN A 1 131 ? -20.132 10.233 -4.294 1.00 92.06 131 ASN A N 1
ATOM 972 C CA . ASN A 1 131 ? -20.715 11.149 -3.319 1.00 92.06 131 ASN A CA 1
ATOM 973 C C . ASN A 1 131 ? -19.665 12.090 -2.716 1.00 92.06 131 ASN A C 1
ATOM 975 O O . ASN A 1 131 ? -18.548 11.692 -2.384 1.00 92.06 131 ASN A O 1
ATOM 979 N N . THR A 1 132 ? -20.077 13.337 -2.496 1.00 94.50 132 THR A N 1
ATOM 980 C CA . THR A 1 132 ? -19.331 14.345 -1.734 1.00 94.50 132 THR A CA 1
ATOM 981 C C . THR A 1 132 ? -20.033 14.628 -0.411 1.00 94.50 132 THR A C 1
ATOM 983 O O . THR A 1 132 ? -21.260 14.541 -0.332 1.00 94.50 132 THR A O 1
ATOM 986 N N . PHE A 1 133 ? -19.283 15.053 0.604 1.00 93.94 133 PHE A N 1
ATOM 987 C CA . PHE A 1 133 ? -19.804 15.245 1.959 1.00 93.94 133 PHE A CA 1
ATOM 988 C C . PHE A 1 133 ? -19.700 16.710 2.389 1.00 93.94 133 PHE A C 1
ATOM 990 O O . PHE A 1 133 ? -18.705 17.355 2.062 1.00 93.94 133 PHE A O 1
ATOM 997 N N . PRO A 1 134 ? -20.694 17.254 3.114 1.00 94.19 134 PRO A N 1
ATOM 998 C CA . PRO A 1 134 ? -20.653 18.638 3.556 1.00 94.19 134 PRO A CA 1
ATOM 999 C C . PRO A 1 134 ? -19.733 18.824 4.772 1.00 94.19 134 PRO A C 1
ATOM 1001 O O . PRO A 1 134 ? -19.860 18.110 5.781 1.00 94.19 134 PRO A O 1
ATOM 1004 N N . ASN A 1 135 ? -18.861 19.831 4.709 1.00 93.12 135 ASN A N 1
ATOM 1005 C CA . ASN A 1 135 ? -18.115 20.311 5.870 1.00 93.12 135 ASN A CA 1
ATOM 1006 C C . ASN A 1 135 ? -19.015 21.172 6.782 1.00 93.12 135 ASN A C 1
ATOM 1008 O O . ASN A 1 135 ? -20.209 21.347 6.521 1.00 93.12 135 ASN A O 1
ATOM 1012 N N . ASP A 1 136 ? -18.474 21.658 7.898 1.00 89.81 136 ASP A N 1
ATOM 1013 C CA . ASP A 1 136 ? -19.268 22.362 8.917 1.00 89.81 136 ASP A CA 1
ATOM 1014 C C . ASP A 1 136 ? -19.706 23.772 8.487 1.00 89.81 136 ASP A C 1
ATOM 1016 O O . ASP A 1 136 ? -20.711 24.282 8.984 1.00 89.81 136 ASP A O 1
ATOM 1020 N N . ASP A 1 137 ? -19.027 24.351 7.494 1.00 91.06 137 ASP A N 1
ATOM 1021 C CA . ASP A 1 137 ? -19.358 25.648 6.893 1.00 91.06 137 ASP A CA 1
ATOM 1022 C C . ASP A 1 137 ? -20.322 25.526 5.692 1.00 91.06 137 ASP A C 1
ATOM 1024 O O . ASP A 1 137 ? -20.668 26.523 5.053 1.00 91.06 137 ASP A O 1
ATOM 1028 N N . GLY A 1 138 ? -20.771 24.308 5.364 1.00 88.19 138 GLY A N 1
ATOM 1029 C CA . GLY A 1 138 ? -21.641 24.028 4.216 1.00 88.19 138 GLY A CA 1
ATOM 1030 C C . GLY A 1 138 ? -20.917 23.923 2.866 1.00 88.19 138 GLY A C 1
ATOM 1031 O O . GLY A 1 138 ? -21.578 23.824 1.832 1.00 88.19 138 GLY A O 1
ATOM 1032 N N . GLY A 1 139 ? -19.581 23.937 2.866 1.00 93.94 139 GLY A N 1
ATOM 1033 C CA . GLY A 1 139 ? -18.726 23.551 1.742 1.00 93.94 139 GLY A CA 1
ATOM 1034 C C . GLY A 1 139 ? -18.556 22.033 1.634 1.00 93.94 139 GLY A C 1
ATOM 1035 O O . GLY A 1 139 ? -19.273 21.273 2.280 1.00 93.94 139 GLY A O 1
ATOM 1036 N N . LEU A 1 140 ? -17.608 21.576 0.813 1.00 96.19 140 LEU A N 1
ATOM 1037 C CA . LEU A 1 140 ? -17.320 20.150 0.628 1.00 96.19 140 LEU A CA 1
ATOM 1038 C C . LEU A 1 140 ? -16.096 19.726 1.450 1.00 96.19 140 LEU A C 1
ATOM 1040 O O . LEU A 1 140 ? -15.116 20.463 1.484 1.00 96.19 140 LEU A O 1
ATOM 1044 N N . CYS A 1 141 ? -16.150 18.545 2.070 1.00 95.94 141 CYS A N 1
ATOM 1045 C CA . CYS A 1 141 ? -15.076 18.011 2.906 1.00 95.94 141 CYS A CA 1
ATOM 1046 C C . CYS A 1 141 ? -13.808 17.695 2.107 1.00 95.94 141 CYS A C 1
ATOM 1048 O O . CYS A 1 141 ? -13.857 16.914 1.156 1.00 95.94 141 CYS A O 1
ATOM 1050 N N . SER A 1 142 ? -12.655 18.169 2.572 1.00 96.31 142 SER A N 1
ATOM 1051 C CA . SER A 1 142 ? -11.375 17.531 2.244 1.00 96.31 142 SER A CA 1
ATOM 1052 C C . SER A 1 142 ? -11.252 16.143 2.891 1.00 96.31 142 SER A C 1
ATOM 1054 O O . SER A 1 142 ? -12.059 15.786 3.757 1.00 96.31 142 SER A O 1
ATOM 1056 N N . TYR A 1 143 ? -10.227 15.356 2.542 1.00 96.81 143 TYR A N 1
ATOM 1057 C CA . TYR A 1 143 ? -9.917 14.119 3.278 1.00 96.81 143 TYR A CA 1
ATOM 1058 C C . TYR A 1 143 ? -9.726 14.391 4.777 1.00 96.81 143 TYR A C 1
ATOM 1060 O O . TYR A 1 143 ? -10.286 13.675 5.607 1.00 96.81 143 TYR A O 1
ATOM 1068 N N . HIS A 1 144 ? -9.000 15.455 5.140 1.00 95.19 144 HIS A N 1
ATOM 1069 C CA . HIS A 1 144 ? -8.817 15.851 6.537 1.00 95.19 144 HIS A CA 1
ATOM 1070 C C . HIS A 1 144 ? -10.143 16.078 7.276 1.00 95.19 144 HIS A C 1
ATOM 1072 O O . HIS A 1 144 ? -10.335 15.564 8.382 1.00 95.19 144 HIS A O 1
ATOM 1078 N N . GLU A 1 145 ? -11.052 16.851 6.683 1.00 96.12 145 GLU A N 1
ATOM 1079 C CA . GLU A 1 145 ? -12.366 17.137 7.268 1.00 96.12 145 GLU A CA 1
ATOM 1080 C C . GLU A 1 145 ? -13.241 15.883 7.311 1.00 96.12 145 GLU A C 1
ATOM 1082 O O . GLU A 1 145 ? -13.926 15.646 8.307 1.00 96.12 145 GLU A O 1
ATOM 1087 N N . TYR A 1 146 ? -13.178 15.053 6.268 1.00 96.69 146 TYR A N 1
ATOM 1088 C CA . TYR A 1 146 ? -13.927 13.807 6.193 1.00 96.69 146 TYR A CA 1
ATOM 1089 C C . TYR A 1 146 ? -13.529 12.847 7.318 1.00 96.69 146 TYR A C 1
ATOM 1091 O O . TYR A 1 146 ? -14.397 12.373 8.050 1.00 96.69 146 TYR A O 1
ATOM 1099 N N . TYR A 1 147 ? -12.231 12.614 7.534 1.00 96.69 147 TYR A N 1
ATOM 1100 C CA . TYR A 1 147 ? -11.779 11.746 8.625 1.00 96.69 147 TYR A CA 1
ATOM 1101 C C . TYR A 1 147 ? -12.183 12.291 9.994 1.00 96.69 147 TYR A C 1
ATOM 1103 O O . TYR A 1 147 ? -12.666 11.529 10.825 1.00 96.69 147 TYR A O 1
ATOM 1111 N N . ASN A 1 148 ? -12.036 13.602 10.214 1.00 94.94 148 ASN A N 1
ATOM 1112 C CA . ASN A 1 148 ? -12.398 14.240 11.482 1.00 94.94 148 ASN A CA 1
ATOM 1113 C C . ASN A 1 148 ? -13.894 14.145 11.808 1.00 94.94 148 ASN A C 1
ATOM 1115 O O . ASN A 1 148 ? -14.274 14.164 12.976 1.00 94.94 148 ASN A O 1
ATOM 1119 N N . LYS A 1 149 ? -14.749 14.119 10.783 1.00 95.12 149 LYS A N 1
ATOM 1120 C CA . LYS A 1 149 ? -16.204 14.144 10.950 1.00 95.12 149 LYS A CA 1
ATOM 1121 C C . LYS A 1 149 ? -16.827 12.754 10.943 1.00 95.12 149 LYS A C 1
ATOM 1123 O O . LYS A 1 149 ? -17.788 12.519 11.673 1.00 95.12 149 LYS A O 1
ATOM 1128 N N . TYR A 1 150 ? -16.305 11.854 10.113 1.00 95.62 150 TYR A N 1
ATOM 1129 C CA . TYR A 1 150 ? -16.912 10.550 9.852 1.00 95.62 150 TYR A CA 1
ATOM 1130 C C . TYR A 1 150 ? -16.094 9.365 10.373 1.00 95.62 150 TYR A C 1
ATOM 1132 O O . TYR A 1 150 ? -16.627 8.258 10.404 1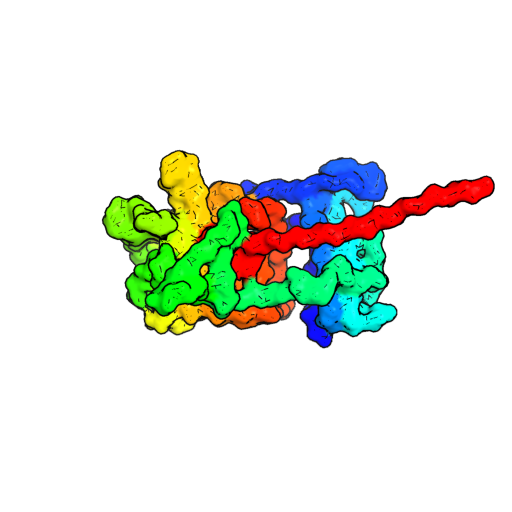.00 95.62 150 TYR A O 1
ATOM 1140 N N . GLY A 1 151 ? -14.844 9.566 10.801 1.00 96.94 151 GLY A N 1
ATOM 1141 C CA . GLY A 1 151 ? -14.013 8.522 11.400 1.00 96.94 151 GLY A CA 1
ATOM 1142 C C . GLY A 1 151 ? -14.293 8.289 12.889 1.00 96.94 151 GLY A C 1
ATOM 1143 O O . GLY A 1 151 ? -14.804 9.156 13.597 1.00 96.94 151 GLY A O 1
ATOM 1144 N N . LEU A 1 152 ? -13.915 7.110 13.383 1.00 96.69 152 LEU A N 1
ATOM 1145 C CA . LEU A 1 152 ? -13.947 6.771 14.804 1.00 96.69 152 LEU A CA 1
ATOM 1146 C C . LEU A 1 152 ? -12.645 7.208 15.472 1.00 96.69 152 LEU A C 1
ATOM 1148 O O . LEU A 1 152 ? -11.595 6.598 15.272 1.00 96.69 152 LEU A O 1
ATOM 1152 N N . HIS A 1 153 ? -12.726 8.253 16.289 1.00 94.50 153 HIS A N 1
ATOM 1153 C CA . HIS A 1 153 ? -11.592 8.788 17.033 1.00 94.50 153 HIS A CA 1
ATOM 1154 C C . HIS A 1 153 ? -11.275 7.930 18.254 1.00 94.50 153 HIS A C 1
ATOM 1156 O O . HIS A 1 153 ? -12.108 7.776 19.152 1.00 94.50 153 HIS A O 1
ATOM 1162 N N . LEU A 1 154 ? -10.059 7.385 18.302 1.00 89.19 154 LEU A N 1
ATOM 1163 C CA . LEU A 1 154 ? -9.608 6.642 19.470 1.00 89.19 154 LEU A CA 1
ATOM 1164 C C . LEU A 1 154 ? -9.163 7.575 20.599 1.00 89.19 154 LEU A C 1
ATOM 1166 O O . LEU A 1 154 ? -8.570 8.626 20.345 1.00 89.19 154 LEU A O 1
ATOM 1170 N N . PRO A 1 155 ? -9.388 7.179 21.864 1.00 81.75 155 PRO A N 1
ATOM 1171 C CA . PRO A 1 155 ? -8.849 7.902 23.005 1.00 81.75 155 PRO A CA 1
ATOM 1172 C C . PRO A 1 155 ? -7.328 8.090 22.905 1.00 81.75 155 PRO A C 1
ATOM 1174 O O . PRO A 1 155 ? -6.592 7.151 22.604 1.00 81.75 155 PRO A O 1
ATOM 1177 N N . VAL A 1 156 ? -6.839 9.293 23.232 1.00 72.56 156 VAL A N 1
ATOM 1178 C CA . VAL A 1 156 ? -5.413 9.676 23.112 1.00 72.56 156 VAL A CA 1
ATOM 1179 C C . VAL A 1 156 ? -4.440 8.802 23.916 1.00 72.56 156 VAL A C 1
ATOM 1181 O O . VAL A 1 156 ? -3.235 8.849 23.682 1.00 72.56 156 VAL A O 1
ATOM 1184 N N . ASN A 1 157 ? -4.927 8.009 24.873 1.00 79.31 157 ASN A N 1
ATOM 1185 C CA . ASN A 1 157 ? -4.111 7.058 25.629 1.00 79.31 157 ASN A CA 1
ATOM 1186 C C . ASN A 1 157 ? -3.814 5.756 24.861 1.00 79.31 157 ASN A C 1
ATOM 1188 O O . ASN A 1 157 ? -3.023 4.951 25.352 1.00 79.31 157 ASN A O 1
ATOM 1192 N N . ILE A 1 158 ? -4.406 5.540 23.681 1.00 88.50 158 ILE A N 1
ATOM 1193 C CA . ILE A 1 158 ? -4.074 4.428 22.782 1.00 88.50 158 ILE A CA 1
ATOM 1194 C C . ILE A 1 158 ? -3.089 4.937 21.729 1.00 88.50 158 ILE A C 1
ATOM 1196 O O . ILE A 1 158 ? -3.463 5.362 20.642 1.00 88.50 158 ILE A O 1
ATOM 1200 N N . SER A 1 159 ? -1.803 4.894 22.065 1.00 90.31 159 SER A N 1
ATOM 1201 C CA . SER A 1 159 ? -0.719 5.299 21.161 1.00 90.31 159 SER A CA 1
ATOM 1202 C C . SER A 1 159 ? -0.081 4.132 20.406 1.00 90.31 159 SER A C 1
ATOM 1204 O O . SER A 1 159 ? 0.874 4.332 19.661 1.00 90.31 159 SER A O 1
ATOM 1206 N N . SER A 1 160 ? -0.541 2.896 20.628 1.00 94.00 160 SER A N 1
ATOM 1207 C CA . SER A 1 160 ? 0.035 1.736 19.953 1.00 94.00 160 SER A CA 1
ATOM 1208 C C . SER A 1 160 ? -0.876 0.511 19.966 1.00 94.00 160 SER A C 1
ATOM 1210 O O . SER A 1 160 ? -1.639 0.318 20.912 1.00 94.00 160 SER A O 1
ATOM 1212 N N . ILE A 1 161 ? -0.736 -0.350 18.960 1.00 95.75 161 ILE A N 1
ATOM 1213 C CA . ILE A 1 161 ? -1.323 -1.696 18.889 1.00 95.75 161 ILE A CA 1
ATOM 1214 C C . ILE A 1 161 ? -0.162 -2.686 18.894 1.00 95.75 161 ILE A C 1
ATOM 1216 O O . ILE A 1 161 ? 0.490 -2.900 17.876 1.00 95.75 161 ILE A O 1
ATOM 1220 N N . THR A 1 162 ? 0.154 -3.245 20.060 1.00 95.50 162 THR A N 1
ATOM 1221 C CA . THR A 1 162 ? 1.314 -4.123 20.264 1.00 95.50 162 THR A CA 1
ATOM 1222 C C . THR A 1 162 ? 0.995 -5.232 21.255 1.00 95.50 162 THR A C 1
ATOM 1224 O O . THR A 1 162 ? -0.005 -5.164 21.964 1.00 95.50 162 THR A O 1
ATOM 1227 N N . SER A 1 163 ? 1.899 -6.205 21.398 1.00 94.25 163 SER A N 1
ATOM 1228 C CA . SER A 1 163 ? 1.807 -7.247 22.431 1.00 94.25 163 SER A CA 1
ATOM 1229 C C . SER A 1 163 ? 1.721 -6.721 23.868 1.00 94.25 163 SER A C 1
ATOM 1231 O O . SER A 1 163 ? 1.338 -7.473 24.757 1.00 94.25 163 SER A O 1
ATOM 1233 N N . ASP A 1 164 ? 2.079 -5.457 24.110 1.00 94.06 164 ASP A N 1
ATOM 1234 C CA . ASP A 1 164 ? 2.023 -4.826 25.434 1.00 94.06 164 ASP A CA 1
ATOM 1235 C C . ASP A 1 164 ? 0.794 -3.917 25.586 1.00 94.06 164 ASP A C 1
ATOM 1237 O O . ASP A 1 164 ? 0.487 -3.459 26.687 1.00 94.06 164 ASP A O 1
ATOM 1241 N N . THR A 1 165 ? 0.085 -3.655 24.487 1.00 94.50 165 THR A N 1
ATOM 1242 C CA . THR A 1 165 ? -1.177 -2.926 24.502 1.00 94.50 165 THR A CA 1
ATOM 1243 C C . THR A 1 165 ? -2.261 -3.864 25.014 1.00 94.50 165 THR A C 1
ATOM 1245 O O . THR A 1 165 ? -2.527 -4.890 24.390 1.00 94.50 165 THR A O 1
ATOM 1248 N N . ALA A 1 166 ? -2.899 -3.507 26.130 1.00 95.69 166 ALA A N 1
ATOM 1249 C CA . ALA A 1 166 ? -4.050 -4.243 26.645 1.00 95.69 166 ALA A CA 1
ATOM 1250 C C . ALA A 1 166 ? -5.169 -4.317 25.594 1.00 95.69 166 ALA A C 1
ATOM 1252 O O . ALA A 1 166 ? -5.370 -3.362 24.843 1.00 95.69 166 ALA A O 1
ATOM 1253 N N . SER A 1 167 ? -5.901 -5.433 25.554 1.00 96.69 167 SER A N 1
ATOM 1254 C CA . SER A 1 167 ? -7.031 -5.593 24.635 1.00 96.69 167 SER A CA 1
ATOM 1255 C C . SER A 1 167 ? -8.042 -4.456 24.796 1.00 96.69 167 SER A C 1
ATOM 1257 O O . SER A 1 167 ? -8.355 -4.043 25.916 1.00 96.69 167 SER A O 1
ATOM 1259 N N . PHE A 1 168 ? -8.568 -3.964 23.680 1.00 95.69 168 PHE A N 1
ATOM 1260 C CA . PHE A 1 168 ? -9.557 -2.890 23.652 1.00 95.69 168 PHE A CA 1
ATOM 1261 C C . PHE A 1 168 ? -10.481 -3.052 22.451 1.00 95.69 168 PHE A C 1
ATOM 1263 O O . PHE A 1 168 ? -10.105 -3.651 21.447 1.00 95.69 168 PHE A O 1
ATOM 1270 N N . TYR A 1 169 ? -11.671 -2.467 22.528 1.00 95.94 169 TYR A N 1
ATOM 1271 C CA . TYR A 1 169 ? -12.587 -2.403 21.400 1.00 95.94 169 TYR A CA 1
ATOM 1272 C C . TYR A 1 169 ? -13.428 -1.135 21.456 1.00 95.94 169 TYR A C 1
ATOM 1274 O O . TYR A 1 169 ? -13.779 -0.659 22.535 1.00 95.94 169 TYR A O 1
ATOM 1282 N N . TYR A 1 170 ? -13.732 -0.601 20.278 1.00 95.69 170 TYR A N 1
ATOM 1283 C CA . TYR A 1 170 ? -14.580 0.564 20.097 1.00 95.69 170 TYR A CA 1
ATOM 1284 C C . TYR A 1 170 ? -15.456 0.399 18.855 1.00 95.69 170 TYR A C 1
ATOM 1286 O O . TYR A 1 170 ? -14.962 -0.073 17.825 1.00 95.69 170 TYR A O 1
ATOM 1294 N N . PRO A 1 171 ? -16.714 0.862 18.908 1.00 94.56 171 PRO A N 1
ATOM 1295 C CA . PRO A 1 171 ? -17.462 1.298 20.100 1.00 94.56 171 PRO A CA 1
ATOM 1296 C C . PRO A 1 171 ? -17.615 0.225 21.207 1.00 94.56 171 PRO A C 1
ATOM 1298 O O . PRO A 1 171 ? -17.461 -0.971 20.957 1.00 94.56 171 PRO A O 1
ATOM 1301 N N . GLU A 1 172 ? -17.910 0.649 22.446 1.00 89.25 172 GLU A N 1
ATOM 1302 C CA . GLU A 1 172 ? -18.005 -0.228 23.641 1.00 89.25 172 GLU A CA 1
ATOM 1303 C C . GLU A 1 172 ? -19.167 -1.239 23.596 1.00 89.25 172 GLU A C 1
ATOM 1305 O O . GLU A 1 172 ? -19.249 -2.140 24.428 1.00 89.25 172 GLU A O 1
ATOM 1310 N N . ASP A 1 173 ? -20.080 -1.117 22.634 1.00 87.25 173 ASP A N 1
ATOM 1311 C CA . ASP A 1 173 ? -21.168 -2.075 22.422 1.00 87.25 173 ASP A CA 1
ATOM 1312 C C . ASP A 1 173 ? -20.777 -3.221 21.467 1.00 87.25 173 ASP A C 1
ATOM 1314 O O . ASP A 1 173 ? -21.590 -4.103 21.182 1.00 87.25 173 ASP A O 1
ATOM 1318 N N . ASN A 1 174 ? -19.521 -3.231 21.007 1.00 87.19 174 ASN A N 1
ATOM 1319 C CA . ASN A 1 174 ? -18.945 -4.212 20.093 1.00 87.19 174 ASN A CA 1
ATOM 1320 C C . ASN A 1 174 ? -19.600 -4.254 18.690 1.00 87.19 174 ASN A C 1
ATOM 1322 O O . ASN A 1 174 ? -19.387 -5.211 17.923 1.00 87.19 174 ASN A O 1
ATOM 1326 N N . ASN A 1 175 ? -20.357 -3.212 18.340 1.00 90.88 175 ASN A N 1
ATOM 1327 C CA . ASN A 1 175 ? -20.965 -3.018 17.029 1.00 90.88 175 ASN A CA 1
ATOM 1328 C C . ASN A 1 175 ? -20.299 -1.845 16.307 1.00 90.88 175 ASN A C 1
ATOM 1330 O O . ASN A 1 175 ? -19.806 -0.933 16.960 1.00 90.88 175 ASN A O 1
ATOM 1334 N N . PRO A 1 176 ? -20.282 -1.838 14.965 1.00 94.94 176 PRO A N 1
ATOM 1335 C CA . PRO A 1 176 ? -19.885 -0.648 14.229 1.00 94.94 176 PRO A CA 1
ATOM 1336 C C . PRO A 1 176 ? -20.746 0.565 14.586 1.00 94.94 176 PRO A C 1
ATOM 1338 O O . PRO A 1 176 ? -21.949 0.425 14.814 1.00 94.94 176 PRO A O 1
ATOM 1341 N N . ASP A 1 177 ? -20.133 1.750 14.590 1.00 95.19 177 ASP A N 1
ATOM 1342 C CA . ASP A 1 177 ? -20.858 3.009 14.761 1.00 95.19 177 ASP A CA 1
ATOM 1343 C C . ASP A 1 177 ? -21.807 3.290 13.574 1.00 95.19 177 ASP A C 1
ATOM 1345 O O . ASP A 1 177 ? -21.931 2.507 12.626 1.00 95.19 177 ASP A O 1
ATOM 1349 N N . THR A 1 178 ? -22.485 4.439 13.598 1.00 93.62 178 THR A N 1
ATOM 1350 C CA . THR A 1 178 ? -23.428 4.828 12.536 1.00 93.62 178 THR A CA 1
ATOM 1351 C C . THR A 1 178 ? -22.782 4.996 11.160 1.00 93.62 178 THR A C 1
ATOM 1353 O O . THR A 1 178 ? -23.488 4.918 10.159 1.00 93.62 178 THR A O 1
ATOM 1356 N N . ASN A 1 179 ? -21.465 5.204 11.102 1.00 93.50 179 ASN A N 1
ATOM 1357 C CA . ASN A 1 179 ? -20.687 5.307 9.868 1.00 93.50 179 ASN A CA 1
ATOM 1358 C C . ASN A 1 179 ? -20.023 3.965 9.499 1.00 93.50 179 ASN A C 1
ATOM 1360 O O . ASN A 1 179 ? -19.337 3.861 8.486 1.00 93.50 179 ASN A O 1
ATOM 1364 N N . GLY A 1 180 ? -20.240 2.912 10.293 1.00 94.56 180 GLY A N 1
ATOM 1365 C CA . GLY A 1 180 ? -19.679 1.588 10.067 1.00 94.56 180 GLY A CA 1
ATOM 1366 C C . GLY A 1 180 ? -18.253 1.396 10.581 1.00 94.56 180 GLY A C 1
ATOM 1367 O O . GLY A 1 180 ? -17.625 0.390 10.223 1.00 94.56 180 GLY A O 1
ATOM 1368 N N . ASN A 1 181 ? -17.754 2.304 11.418 1.00 97.69 181 ASN A N 1
ATOM 1369 C CA . ASN A 1 181 ? -16.421 2.224 11.998 1.00 97.69 181 ASN A CA 1
ATOM 1370 C C . ASN A 1 181 ? -16.395 1.313 13.223 1.00 97.69 181 ASN A C 1
ATOM 1372 O O . ASN A 1 181 ? -17.285 1.361 14.073 1.00 97.69 181 ASN A O 1
ATOM 1376 N N . TYR A 1 182 ? -15.353 0.498 13.327 1.00 97.69 182 TYR A N 1
ATOM 1377 C CA . TYR A 1 182 ? -15.156 -0.424 14.433 1.00 97.69 182 TYR A CA 1
ATOM 1378 C C . TYR A 1 182 ? -13.695 -0.846 14.518 1.00 97.69 182 TYR A C 1
ATOM 1380 O O . TYR A 1 182 ? -13.054 -1.102 13.498 1.00 97.69 182 TYR A O 1
ATOM 1388 N N . ILE A 1 183 ? -13.191 -1.015 15.734 1.00 97.94 183 ILE A N 1
ATOM 1389 C CA . ILE A 1 183 ? -11.894 -1.634 15.979 1.00 97.94 183 ILE A CA 1
ATOM 1390 C C . ILE A 1 183 ? -11.951 -2.512 17.222 1.00 97.94 183 ILE A C 1
ATOM 1392 O O . ILE A 1 183 ? -12.566 -2.160 18.224 1.00 97.94 183 ILE A O 1
ATOM 1396 N N . ASN A 1 184 ? -11.279 -3.653 17.164 1.00 97.38 184 ASN A N 1
ATOM 1397 C CA . ASN A 1 184 ? -11.033 -4.526 18.299 1.00 97.38 184 ASN A CA 1
ATOM 1398 C C . ASN A 1 184 ? -9.622 -5.096 18.199 1.00 97.38 184 ASN A C 1
ATOM 1400 O O . ASN A 1 184 ? -9.285 -5.760 17.219 1.00 97.38 184 ASN A O 1
ATOM 1404 N N . TRP A 1 185 ? -8.824 -4.840 19.224 1.00 97.69 185 TRP A N 1
ATOM 1405 C CA . TRP A 1 185 ? -7.500 -5.404 19.415 1.00 97.69 185 TRP A CA 1
ATOM 1406 C C . TRP A 1 185 ? -7.553 -6.442 20.531 1.00 97.69 185 TRP A C 1
ATOM 1408 O O . TRP A 1 185 ? -7.933 -6.124 21.661 1.00 97.69 185 TRP A O 1
ATOM 1418 N N . ASP A 1 186 ? -7.119 -7.663 20.232 1.00 97.50 186 ASP A N 1
ATOM 1419 C CA . ASP A 1 186 ? -6.949 -8.718 21.222 1.00 97.50 186 ASP A CA 1
ATOM 1420 C C . ASP A 1 186 ? -5.463 -9.017 21.452 1.00 97.50 186 ASP A C 1
ATOM 1422 O O . ASP A 1 186 ? -4.803 -9.699 20.666 1.00 97.50 186 ASP A O 1
ATOM 1426 N N . GLN A 1 187 ? -4.952 -8.546 22.590 1.00 96.75 187 GLN A N 1
ATOM 1427 C CA . GLN A 1 187 ? -3.580 -8.766 23.037 1.00 96.75 187 GLN A CA 1
ATOM 1428 C C . GLN A 1 187 ? -3.217 -10.255 23.143 1.00 96.75 187 GLN A C 1
ATOM 1430 O O . GLN A 1 187 ? -2.069 -10.624 22.896 1.00 96.75 187 GLN A O 1
ATOM 1435 N N . GLY A 1 188 ? -4.166 -11.108 23.544 1.00 95.81 188 GLY A N 1
ATOM 1436 C CA . GLY A 1 188 ? -3.904 -12.521 23.810 1.00 95.81 188 GLY A CA 1
ATOM 1437 C C . GLY A 1 188 ? -3.684 -13.337 22.539 1.00 95.81 188 GLY A C 1
ATOM 1438 O O . GLY A 1 188 ? -2.904 -14.289 22.550 1.00 95.81 188 GLY A O 1
ATOM 1439 N N . THR A 1 189 ? -4.357 -12.960 21.452 1.00 96.50 189 THR A N 1
ATOM 1440 C CA . THR A 1 189 ? -4.278 -13.650 20.155 1.00 96.50 189 THR A CA 1
ATOM 1441 C C . THR A 1 189 ? -3.412 -12.918 19.135 1.00 96.50 189 THR A C 1
ATOM 1443 O O . THR A 1 189 ? -2.953 -13.547 18.187 1.00 96.50 189 THR A O 1
ATOM 1446 N N . GLY A 1 190 ? -3.155 -11.621 19.325 1.00 97.31 190 GLY A N 1
ATOM 1447 C CA . GLY A 1 190 ? -2.507 -10.783 18.317 1.00 97.31 190 GLY A CA 1
ATOM 1448 C C . GLY A 1 190 ? -3.442 -10.415 17.161 1.00 97.31 190 GLY A C 1
ATOM 1449 O O . GLY A 1 190 ? -2.971 -10.078 16.077 1.00 97.31 190 GLY A O 1
ATOM 1450 N N . GLU A 1 191 ? -4.758 -10.505 17.363 1.00 98.06 191 GLU A N 1
ATOM 1451 C CA . GLU A 1 191 ? -5.748 -10.252 16.318 1.00 98.06 191 GLU A CA 1
ATOM 1452 C C . GLU A 1 191 ? -6.265 -8.807 16.356 1.00 98.06 191 GLU A C 1
ATOM 1454 O O . GLU A 1 191 ? -6.699 -8.305 17.397 1.00 98.06 191 GLU A O 1
ATOM 1459 N N . LEU A 1 192 ? -6.280 -8.158 15.191 1.00 98.44 192 LEU A N 1
ATOM 1460 C CA . LEU A 1 192 ? -6.894 -6.852 14.962 1.00 98.44 192 LEU A CA 1
ATOM 1461 C C . LEU A 1 192 ? -8.135 -7.010 14.073 1.00 98.44 192 LEU A C 1
ATOM 1463 O O . LEU A 1 192 ? -8.028 -7.223 12.871 1.00 98.44 192 LEU A O 1
ATOM 1467 N N . THR A 1 193 ? -9.333 -6.868 14.634 1.00 98.06 193 THR A N 1
ATOM 1468 C CA . THR A 1 193 ? -10.567 -6.778 13.835 1.00 98.06 193 THR A CA 1
ATOM 1469 C C . THR A 1 193 ? -10.906 -5.317 13.573 1.00 98.06 193 THR A C 1
ATOM 1471 O O . THR A 1 193 ? -10.969 -4.535 14.519 1.00 98.06 193 THR A O 1
ATOM 1474 N N . ILE A 1 194 ? -11.169 -4.942 12.322 1.00 97.88 194 ILE A N 1
ATOM 1475 C CA . ILE A 1 194 ? -11.387 -3.539 11.950 1.00 97.88 194 ILE A CA 1
ATOM 1476 C C . ILE A 1 194 ? -12.459 -3.380 10.863 1.00 97.88 194 ILE A C 1
ATOM 1478 O O . ILE A 1 194 ? -12.621 -4.241 10.000 1.00 97.88 194 ILE A O 1
ATOM 1482 N N . SER A 1 195 ? -13.198 -2.272 10.896 1.00 97.56 195 SER A N 1
ATOM 1483 C CA . SER A 1 195 ? -13.971 -1.766 9.759 1.00 97.56 195 SER A CA 1
ATOM 1484 C C . SER A 1 195 ? -14.058 -0.247 9.764 1.00 97.56 195 SER A C 1
ATOM 1486 O O . SER A 1 195 ? -13.963 0.375 10.820 1.00 97.56 195 SER A O 1
ATOM 1488 N N . GLY A 1 196 ? -14.287 0.344 8.592 1.00 97.00 196 GLY A N 1
ATOM 1489 C CA . GLY A 1 196 ? -14.424 1.793 8.459 1.00 97.00 196 GLY A CA 1
ATOM 1490 C C . GLY A 1 196 ? -13.095 2.516 8.674 1.00 97.00 196 GLY A C 1
ATOM 1491 O O . GLY A 1 196 ? -12.029 1.979 8.374 1.00 97.00 196 GLY A O 1
ATOM 1492 N N . ILE A 1 197 ? -13.159 3.744 9.171 1.00 98.00 197 ILE A N 1
ATOM 1493 C CA . ILE A 1 197 ? -12.023 4.647 9.346 1.00 98.00 197 ILE A CA 1
ATOM 1494 C C . ILE A 1 197 ? -11.793 4.867 10.838 1.00 98.00 197 ILE A C 1
ATOM 1496 O O . ILE A 1 197 ? -12.670 5.352 11.550 1.00 98.00 197 ILE A O 1
ATOM 1500 N N . ILE A 1 198 ? -10.595 4.533 11.304 1.00 97.75 198 ILE A N 1
ATOM 1501 C CA . ILE A 1 198 ? -10.154 4.690 12.688 1.00 97.75 198 ILE A CA 1
ATOM 1502 C C . ILE A 1 198 ? -9.129 5.812 12.738 1.00 97.75 198 ILE A C 1
ATOM 1504 O O . ILE A 1 198 ? -8.100 5.732 12.073 1.00 97.75 198 ILE A O 1
ATOM 1508 N N . VAL A 1 199 ? -9.396 6.852 13.522 1.00 96.62 199 VAL A N 1
ATOM 1509 C CA . VAL A 1 199 ? -8.551 8.045 13.595 1.00 96.62 199 VAL A CA 1
ATOM 1510 C C . VAL A 1 199 ? -7.758 8.050 14.896 1.00 96.62 199 VAL A C 1
ATOM 1512 O O . VAL A 1 199 ? -8.318 8.013 15.992 1.00 96.62 199 VAL A O 1
ATOM 1515 N N . ILE A 1 200 ? -6.438 8.131 14.761 1.00 93.69 200 ILE A N 1
ATOM 1516 C CA . ILE A 1 200 ? -5.495 8.373 15.847 1.00 93.69 200 ILE A CA 1
ATOM 1517 C C . ILE A 1 200 ? -5.198 9.870 15.885 1.00 93.69 200 ILE A C 1
ATOM 1519 O O . ILE A 1 200 ? -4.577 10.435 14.977 1.00 93.69 200 ILE A O 1
ATOM 1523 N N . ASP A 1 201 ? -5.665 10.525 16.944 1.00 88.44 201 ASP A N 1
ATOM 1524 C CA . ASP A 1 201 ? -5.445 11.951 17.150 1.00 88.44 201 ASP A CA 1
ATOM 1525 C C . ASP A 1 201 ? -3.997 12.276 17.551 1.00 88.44 201 ASP A C 1
ATOM 1527 O O . ASP A 1 201 ? -3.258 11.446 18.081 1.00 88.44 201 ASP A O 1
ATOM 1531 N N . ALA A 1 202 ? -3.600 13.538 17.358 1.00 73.25 202 ALA A N 1
ATOM 1532 C CA . ALA A 1 202 ? -2.237 14.039 17.576 1.00 73.25 202 ALA A CA 1
ATOM 1533 C C . ALA A 1 202 ? -1.789 14.119 19.056 1.00 73.25 202 ALA A C 1
ATOM 1535 O O . ALA A 1 202 ? -0.874 14.867 19.396 1.00 73.25 202 ALA A O 1
ATOM 1536 N N . GLY A 1 203 ? -2.436 13.373 19.957 1.00 70.81 203 GLY A N 1
ATOM 1537 C CA . GLY A 1 203 ? -2.038 13.261 21.363 1.00 70.81 203 GLY A CA 1
ATOM 1538 C C . GLY A 1 203 ? -0.763 12.434 21.579 1.00 70.81 203 GLY A C 1
ATOM 1539 O O . GLY A 1 203 ? -0.157 12.519 22.646 1.00 70.81 203 GLY A O 1
ATOM 1540 N N . CYS A 1 204 ? -0.338 11.663 20.573 1.00 68.75 204 CYS A N 1
ATOM 1541 C CA . CYS A 1 204 ? 0.923 10.924 20.550 1.00 68.75 204 CYS A CA 1
ATOM 1542 C C . CYS A 1 204 ? 1.867 11.489 19.476 1.00 68.75 204 CYS A C 1
ATOM 1544 O O . CYS A 1 204 ? 1.419 12.157 18.554 1.00 68.75 204 CYS A O 1
ATOM 1546 N N . ILE A 1 205 ? 3.178 11.261 19.613 1.00 74.38 205 ILE A N 1
ATOM 1547 C CA . ILE A 1 205 ? 4.182 11.701 18.620 1.00 74.38 205 ILE A CA 1
ATOM 1548 C C . ILE A 1 205 ? 4.273 10.706 17.451 1.00 74.38 205 ILE A C 1
ATOM 1550 O O . ILE A 1 205 ? 4.574 11.101 16.330 1.00 74.38 205 ILE A O 1
ATOM 1554 N N . ASP A 1 206 ? 4.011 9.432 17.731 1.00 87.75 206 ASP A N 1
ATOM 1555 C CA . ASP A 1 206 ? 4.111 8.302 16.812 1.00 87.75 206 ASP A CA 1
ATOM 1556 C C . ASP A 1 206 ? 3.086 7.244 17.238 1.00 87.75 206 ASP A C 1
ATOM 1558 O O . ASP A 1 206 ? 2.936 6.982 18.440 1.00 87.75 206 ASP A O 1
ATOM 1562 N N . PHE A 1 207 ? 2.382 6.663 16.266 1.00 94.69 207 PHE A N 1
ATOM 1563 C CA . PHE A 1 207 ? 1.482 5.537 16.490 1.00 94.69 207 PHE A CA 1
ATOM 1564 C C . PHE A 1 207 ? 2.167 4.232 16.086 1.00 94.69 207 PHE A C 1
ATOM 1566 O O . PHE A 1 207 ? 2.385 3.966 14.902 1.00 94.69 207 PHE A O 1
ATOM 1573 N N . ALA A 1 208 ? 2.492 3.404 17.077 1.00 95.12 208 ALA A N 1
ATOM 1574 C CA . ALA A 1 208 ? 3.248 2.178 16.849 1.00 95.12 208 ALA A CA 1
ATOM 1575 C C . ALA A 1 208 ? 2.335 0.962 16.619 1.00 95.12 208 ALA A C 1
ATOM 1577 O O . ALA A 1 208 ? 1.421 0.695 17.401 1.00 95.12 208 ALA A O 1
ATOM 1578 N N . ILE A 1 209 ? 2.629 0.170 15.591 1.00 96.50 209 ILE A N 1
ATOM 1579 C CA . ILE A 1 209 ? 1.961 -1.098 15.288 1.00 96.50 209 ILE A CA 1
ATOM 1580 C C . ILE A 1 209 ? 2.984 -2.231 15.363 1.00 96.50 209 ILE A C 1
ATOM 1582 O O . ILE A 1 209 ? 4.023 -2.225 14.700 1.00 96.50 209 ILE A O 1
ATOM 1586 N N . GLY A 1 210 ? 2.661 -3.242 16.160 1.00 94.94 210 GLY A N 1
ATOM 1587 C CA . GLY A 1 210 ? 3.499 -4.410 16.362 1.00 94.94 210 GLY A CA 1
ATOM 1588 C C . GLY A 1 210 ? 4.780 -4.112 17.135 1.00 94.94 210 GLY A C 1
ATOM 1589 O O . GLY A 1 210 ? 5.0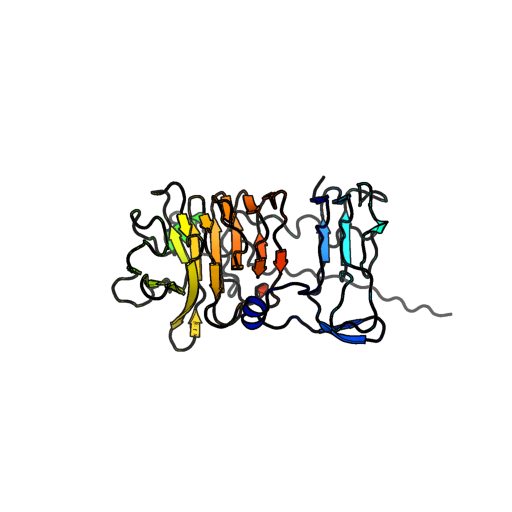91 -2.990 17.534 1.00 94.94 210 GLY A O 1
ATOM 1590 N N . LYS A 1 211 ? 5.525 -5.183 17.373 1.00 92.31 211 LYS A N 1
ATOM 1591 C CA . LYS A 1 211 ? 6.870 -5.176 17.941 1.00 92.31 211 LYS A CA 1
ATOM 1592 C C . LYS A 1 211 ? 7.664 -6.270 17.257 1.00 92.31 211 LYS A C 1
ATOM 1594 O O . LYS A 1 211 ? 7.097 -7.194 16.671 1.00 92.31 211 LYS A O 1
ATOM 1599 N N . LYS A 1 212 ? 8.984 -6.177 17.355 1.00 86.56 212 LYS A N 1
ATOM 1600 C CA . LYS A 1 212 ? 9.871 -7.166 16.760 1.00 86.56 212 LYS A CA 1
ATOM 1601 C C . LYS A 1 212 ? 9.505 -8.579 17.223 1.00 86.56 212 LYS A C 1
ATOM 1603 O O . LYS A 1 212 ? 9.499 -8.859 18.418 1.00 86.56 212 LYS A O 1
ATOM 1608 N N . GLY A 1 213 ? 9.304 -9.477 16.259 1.00 86.44 213 GLY A N 1
ATOM 1609 C CA . GLY A 1 213 ? 8.982 -10.883 16.511 1.00 86.44 213 GLY A CA 1
ATOM 1610 C C . GLY A 1 213 ? 7.527 -11.134 16.907 1.00 86.44 213 GLY A C 1
ATOM 1611 O O . GLY A 1 213 ? 7.173 -12.279 17.176 1.00 86.44 213 GLY A O 1
ATOM 1612 N N . ASN A 1 214 ? 6.688 -10.096 16.936 1.00 91.88 214 ASN A N 1
ATOM 1613 C CA . ASN A 1 214 ? 5.251 -10.240 17.096 1.00 91.88 214 ASN A CA 1
ATOM 1614 C C . ASN A 1 214 ? 4.565 -10.244 15.735 1.00 91.88 214 ASN A C 1
ATOM 1616 O O . ASN A 1 214 ? 4.887 -9.435 14.864 1.00 91.88 214 ASN A O 1
ATOM 1620 N N . LEU A 1 215 ? 3.587 -11.136 15.613 1.00 95.94 215 LEU A N 1
ATOM 1621 C CA . LEU A 1 215 ? 2.641 -11.175 14.514 1.00 95.94 215 LEU A CA 1
ATOM 1622 C C . LEU A 1 215 ? 1.347 -10.496 14.950 1.00 95.94 215 LEU A C 1
ATOM 1624 O O . LEU A 1 215 ? 0.789 -10.841 15.992 1.00 95.94 215 LEU A O 1
ATOM 1628 N N . ILE A 1 216 ? 0.892 -9.549 14.139 1.00 98.12 216 ILE A N 1
ATOM 1629 C CA . ILE A 1 216 ? -0.469 -9.032 14.168 1.00 98.12 216 ILE A CA 1
ATOM 1630 C C . ILE A 1 216 ? -1.194 -9.579 12.946 1.00 98.12 216 ILE A C 1
ATOM 1632 O O . ILE A 1 216 ? -0.787 -9.322 11.811 1.00 98.12 216 ILE A O 1
ATOM 1636 N N . GLU A 1 217 ? -2.276 -10.314 13.184 1.00 98.19 217 GLU A N 1
ATOM 1637 C CA . GLU A 1 217 ? -3.192 -10.739 12.129 1.00 98.19 217 GLU A CA 1
ATOM 1638 C C . GLU A 1 217 ? -4.397 -9.802 12.114 1.00 98.19 217 GLU A C 1
ATOM 1640 O O . GLU A 1 217 ? -5.148 -9.732 13.088 1.00 98.19 217 GLU A O 1
ATOM 1645 N N . TYR A 1 218 ? -4.587 -9.061 11.024 1.00 98.44 218 TYR A N 1
ATOM 1646 C CA . TYR A 1 218 ? -5.755 -8.204 10.868 1.00 98.44 218 TYR A CA 1
ATOM 1647 C C . TYR A 1 218 ? -6.854 -8.903 10.074 1.00 98.44 218 TYR A C 1
ATOM 1649 O O . TYR A 1 218 ? -6.583 -9.660 9.142 1.00 98.44 218 TYR A O 1
ATOM 1657 N N . LYS A 1 219 ? -8.107 -8.608 10.412 1.00 97.62 219 LYS A N 1
ATOM 1658 C CA . LYS A 1 219 ? -9.267 -9.080 9.663 1.00 97.62 219 LYS A CA 1
ATOM 1659 C C . LYS A 1 219 ? -10.387 -8.054 9.602 1.00 97.62 219 LYS A C 1
ATOM 1661 O O . LYS A 1 219 ? -10.525 -7.206 10.490 1.00 97.62 219 LYS A O 1
ATOM 1666 N N . GLY A 1 220 ? -11.226 -8.174 8.583 1.00 96.00 220 GLY A N 1
ATOM 1667 C CA . GLY A 1 220 ? -12.427 -7.361 8.465 1.00 96.00 220 GLY A CA 1
ATOM 1668 C C . GLY A 1 220 ? -13.480 -7.694 9.527 1.00 96.00 220 GLY A C 1
ATOM 1669 O O . GLY A 1 220 ? -13.659 -8.851 9.921 1.00 96.00 220 GLY A O 1
ATOM 1670 N N . LYS A 1 221 ? -14.232 -6.692 9.996 1.00 95.06 221 LYS A N 1
ATOM 1671 C CA . LYS A 1 221 ? -15.434 -6.938 10.812 1.00 95.06 221 LYS A CA 1
ATOM 1672 C C . LYS A 1 221 ? -16.554 -7.457 9.912 1.00 95.06 221 LYS A C 1
ATOM 1674 O O . LYS A 1 221 ? -16.976 -6.775 8.980 1.00 95.06 221 LYS A O 1
ATOM 1679 N N . ALA A 1 222 ? -17.080 -8.637 10.226 1.00 91.56 222 ALA A N 1
ATOM 1680 C CA . ALA A 1 222 ? -18.278 -9.150 9.576 1.00 91.56 222 ALA A CA 1
ATOM 1681 C C . ALA A 1 222 ? -19.509 -8.328 9.994 1.00 91.56 222 ALA A C 1
ATOM 1683 O O . ALA A 1 222 ? -19.840 -8.255 11.181 1.00 91.56 222 ALA A O 1
ATOM 1684 N N . VAL A 1 223 ? -20.204 -7.745 9.018 1.00 86.31 223 VAL A N 1
ATOM 1685 C CA . VAL A 1 223 ? -21.487 -7.054 9.199 1.00 86.31 223 VAL A CA 1
ATOM 1686 C C . VAL A 1 223 ? -22.443 -7.583 8.142 1.00 86.31 223 VAL A C 1
ATOM 1688 O O . VAL A 1 223 ? -22.135 -7.530 6.955 1.00 86.31 223 VAL A O 1
ATOM 1691 N N . GLU A 1 224 ? -23.569 -8.155 8.574 1.00 85.56 224 GLU A N 1
ATOM 1692 C CA . GLU A 1 224 ? -24.581 -8.742 7.675 1.00 85.56 224 GLU A CA 1
ATOM 1693 C C . GLU A 1 224 ? -24.000 -9.763 6.671 1.00 85.56 224 GLU A C 1
ATOM 1695 O O . GLU A 1 224 ? -24.433 -9.870 5.529 1.00 85.56 224 GLU A O 1
ATOM 1700 N N . GLY A 1 225 ? -22.988 -10.526 7.098 1.00 79.94 225 GLY A N 1
ATOM 1701 C CA . GLY A 1 225 ? -22.332 -11.543 6.268 1.00 79.94 225 GLY A CA 1
ATOM 1702 C C . GLY A 1 225 ? -21.268 -11.010 5.302 1.00 79.94 225 GLY A C 1
ATOM 1703 O O . GLY A 1 225 ? -20.660 -11.811 4.597 1.00 79.94 225 GLY A O 1
ATOM 1704 N N . THR A 1 226 ? -20.996 -9.702 5.297 1.00 82.62 226 THR A N 1
ATOM 1705 C CA . THR A 1 226 ? -19.929 -9.087 4.491 1.00 82.62 226 THR A CA 1
ATOM 1706 C C . THR A 1 226 ? -18.748 -8.699 5.377 1.00 82.62 226 THR A C 1
ATOM 1708 O O . THR A 1 226 ? -18.931 -8.045 6.406 1.00 82.62 226 THR A O 1
ATOM 1711 N N . MET A 1 227 ? -17.533 -9.088 4.984 1.00 87.88 227 MET A N 1
ATOM 1712 C CA . MET A 1 227 ? -16.302 -8.655 5.652 1.00 87.88 227 MET A CA 1
ATOM 1713 C C . MET A 1 227 ? -16.009 -7.209 5.259 1.00 87.88 227 MET A C 1
ATOM 1715 O O . MET A 1 227 ? -15.766 -6.907 4.091 1.00 87.88 227 MET A O 1
ATOM 1719 N N . ARG A 1 228 ? -16.085 -6.295 6.228 1.00 91.38 228 ARG A N 1
ATOM 1720 C CA . ARG A 1 228 ? -15.793 -4.881 5.996 1.00 91.38 228 ARG A CA 1
ATOM 1721 C C . ARG A 1 228 ? -14.301 -4.609 6.109 1.00 91.38 228 ARG A C 1
ATOM 1723 O O . ARG A 1 228 ? -13.636 -5.123 6.999 1.00 91.38 228 ARG A O 1
ATOM 1730 N N . LYS A 1 229 ? -13.809 -3.743 5.232 1.00 95.06 229 LYS A N 1
ATOM 1731 C CA . LYS A 1 229 ? -12.418 -3.283 5.173 1.00 95.06 229 LYS A CA 1
ATOM 1732 C C . LYS A 1 229 ? -12.191 -2.167 6.192 1.00 95.06 229 LYS A C 1
ATOM 1734 O O . LYS A 1 229 ? -13.143 -1.464 6.547 1.00 95.06 229 LYS A O 1
ATOM 1739 N N . GLY A 1 230 ? -10.952 -1.989 6.642 1.00 97.25 230 GLY A N 1
ATOM 1740 C CA . GLY A 1 230 ? -10.611 -0.983 7.645 1.00 97.25 230 GLY A CA 1
ATOM 1741 C C . GLY A 1 230 ? -9.412 -0.128 7.267 1.00 97.25 230 GLY A C 1
ATOM 1742 O O . GLY A 1 230 ? -8.483 -0.602 6.619 1.00 97.25 230 GLY A O 1
ATOM 1743 N N . THR A 1 231 ? -9.420 1.117 7.725 1.00 98.44 231 THR A N 1
ATOM 1744 C CA . THR A 1 231 ? -8.330 2.077 7.543 1.00 98.44 231 THR A CA 1
ATOM 1745 C C . THR A 1 231 ? -7.959 2.685 8.886 1.00 98.44 231 THR A C 1
ATOM 1747 O O . THR A 1 231 ? -8.832 3.146 9.616 1.00 98.44 231 THR A O 1
ATOM 1750 N N . ILE A 1 232 ? -6.667 2.723 9.204 1.00 98.19 232 ILE A N 1
ATOM 1751 C CA . ILE A 1 232 ? -6.126 3.499 10.321 1.00 98.19 232 ILE A CA 1
ATOM 1752 C C . ILE A 1 232 ? -5.530 4.785 9.756 1.00 98.19 232 ILE A C 1
ATOM 1754 O O . ILE A 1 232 ? -4.598 4.754 8.954 1.00 98.19 232 ILE A O 1
ATOM 1758 N N . VAL A 1 233 ? -6.059 5.915 10.206 1.00 97.62 233 VAL A N 1
ATOM 1759 C CA . VAL A 1 233 ? -5.586 7.260 9.897 1.00 97.62 233 VAL A CA 1
ATOM 1760 C C . VAL A 1 233 ? -4.870 7.805 11.120 1.00 97.62 233 VAL A C 1
ATOM 1762 O O . VAL A 1 233 ? -5.481 7.969 12.169 1.00 97.62 233 VAL A O 1
ATOM 1765 N N . SER A 1 234 ? -3.592 8.138 10.994 1.00 95.69 234 SER A N 1
ATOM 1766 C CA . SER A 1 234 ? -2.845 8.832 12.039 1.00 95.69 234 SER A CA 1
ATOM 1767 C C . SER A 1 234 ? -2.588 10.274 11.639 1.00 95.69 234 SER A C 1
ATOM 1769 O O . SER A 1 234 ? -2.036 10.550 10.571 1.00 95.69 234 SER A O 1
ATOM 1771 N N . LYS A 1 235 ? -2.940 11.206 12.534 1.00 93.69 235 LYS A N 1
ATOM 1772 C CA . LYS A 1 235 ? -2.570 12.626 12.401 1.00 93.69 235 LYS A CA 1
ATOM 1773 C C . LYS A 1 235 ? -1.075 12.875 12.632 1.00 93.69 235 LYS A C 1
ATOM 1775 O O . LYS A 1 235 ? -0.607 14.002 12.466 1.00 93.69 235 LYS A O 1
ATOM 1780 N N . VAL A 1 236 ? -0.340 11.842 13.033 1.00 91.25 236 VAL A N 1
ATOM 1781 C CA . VAL A 1 236 ? 1.108 11.844 13.245 1.00 91.25 236 VAL A CA 1
ATOM 1782 C C . VAL A 1 236 ? 1.758 10.737 12.417 1.00 91.25 236 VAL A C 1
ATOM 1784 O O . VAL A 1 236 ? 1.154 10.234 11.468 1.00 91.25 236 VAL A O 1
ATOM 1787 N N . ASP A 1 237 ? 2.997 10.387 12.741 1.00 95.81 237 ASP A N 1
ATOM 1788 C CA . ASP A 1 237 ? 3.689 9.291 12.077 1.00 95.81 237 ASP A CA 1
ATOM 1789 C C . ASP A 1 237 ? 3.038 7.945 12.450 1.00 95.81 237 ASP A C 1
ATOM 1791 O O . ASP A 1 237 ? 2.395 7.802 13.500 1.00 95.81 237 ASP A O 1
ATOM 1795 N N . ILE A 1 238 ? 3.187 6.953 11.574 1.00 97.44 238 ILE A N 1
ATOM 1796 C CA . ILE A 1 238 ? 2.884 5.552 11.886 1.00 97.44 238 ILE A CA 1
ATOM 1797 C C . ILE A 1 238 ? 4.180 4.759 11.778 1.00 97.44 238 ILE A C 1
ATOM 1799 O O . ILE A 1 238 ? 4.865 4.832 10.756 1.00 97.44 238 ILE A O 1
ATOM 1803 N N . SER A 1 239 ? 4.478 3.944 12.786 1.00 96.81 239 SER A N 1
ATOM 1804 C CA . SER A 1 239 ? 5.650 3.068 12.790 1.00 96.81 239 SER A CA 1
ATOM 1805 C C . SER A 1 239 ? 5.249 1.605 12.956 1.00 96.81 239 SER A C 1
ATOM 1807 O O . SER A 1 239 ? 4.590 1.240 13.925 1.00 96.81 239 SER A O 1
ATOM 1809 N N . VAL A 1 240 ? 5.646 0.747 12.014 1.00 96.88 240 VAL A N 1
ATOM 1810 C CA . VAL A 1 240 ? 5.362 -0.696 12.037 1.00 96.88 240 VAL A CA 1
ATOM 1811 C C . VAL A 1 240 ? 6.642 -1.465 12.363 1.00 96.88 240 VAL A C 1
ATOM 1813 O O . VAL A 1 240 ? 7.599 -1.465 11.583 1.00 96.88 240 VAL A O 1
ATOM 1816 N N . HIS A 1 241 ? 6.647 -2.130 13.519 1.00 95.56 241 HIS A N 1
ATOM 1817 C CA . HIS A 1 241 ? 7.816 -2.810 14.091 1.00 95.56 241 HIS A CA 1
ATOM 1818 C C . HIS A 1 241 ? 7.690 -4.343 14.137 1.00 95.56 241 HIS A C 1
ATOM 1820 O O . HIS A 1 241 ? 8.628 -5.020 14.558 1.00 95.56 241 HIS A O 1
ATOM 1826 N N . GLY A 1 242 ? 6.546 -4.902 13.733 1.00 94.75 242 GLY A N 1
ATOM 1827 C CA . GLY A 1 242 ? 6.286 -6.346 13.703 1.00 94.75 242 GLY A CA 1
ATOM 1828 C C . GLY A 1 242 ? 5.708 -6.822 12.372 1.00 94.75 242 GLY A C 1
ATOM 1829 O O . GLY A 1 242 ? 5.551 -6.029 11.442 1.00 94.75 242 GLY A O 1
ATOM 1830 N N . ASP A 1 243 ? 5.388 -8.113 12.301 1.00 97.00 243 ASP A N 1
ATOM 1831 C CA . ASP A 1 243 ? 4.643 -8.662 11.169 1.00 97.00 243 ASP A CA 1
ATOM 1832 C C . ASP A 1 243 ? 3.193 -8.169 11.233 1.00 97.00 243 ASP A C 1
ATOM 1834 O O . ASP A 1 243 ? 2.570 -8.180 12.298 1.00 97.00 243 ASP A O 1
ATOM 1838 N N . LEU A 1 244 ? 2.658 -7.743 10.092 1.00 97.81 244 LEU A N 1
ATOM 1839 C CA . LEU A 1 244 ? 1.296 -7.230 9.954 1.00 97.81 244 LEU A CA 1
ATOM 1840 C C . LEU A 1 244 ? 0.646 -7.898 8.747 1.00 97.81 244 LEU A C 1
ATOM 1842 O O . LEU A 1 244 ? 0.837 -7.460 7.615 1.00 97.81 244 LEU A O 1
ATOM 1846 N N . LEU A 1 245 ? -0.083 -8.984 8.975 1.00 98.00 245 LEU A N 1
ATOM 1847 C CA . LEU A 1 245 ? -0.599 -9.841 7.908 1.00 98.00 245 LEU A CA 1
ATOM 1848 C C . LEU A 1 245 ? -2.122 -9.884 7.923 1.00 98.00 245 LEU A C 1
ATOM 1850 O O . LEU A 1 245 ? -2.736 -9.861 8.988 1.00 98.00 245 LEU A O 1
ATOM 1854 N N . ALA A 1 246 ? -2.730 -10.015 6.744 1.00 97.94 246 ALA A N 1
ATOM 1855 C CA . ALA A 1 246 ? -4.125 -10.426 6.655 1.00 97.94 246 ALA A CA 1
ATOM 1856 C C . ALA A 1 246 ? -4.285 -11.785 7.337 1.00 97.94 246 ALA A C 1
ATOM 1858 O O . ALA A 1 246 ? -3.428 -12.661 7.178 1.00 97.94 246 ALA A O 1
ATOM 1859 N N . LYS A 1 247 ? -5.364 -11.965 8.096 1.00 96.81 247 LYS A N 1
ATOM 1860 C CA . LYS A 1 247 ? -5.655 -13.232 8.757 1.00 96.81 247 LYS A CA 1
ATOM 1861 C C . LYS A 1 247 ? -5.978 -14.319 7.734 1.00 96.81 247 LYS A C 1
ATOM 1863 O O . LYS A 1 247 ? -5.369 -15.386 7.780 1.00 96.81 247 LYS A O 1
ATOM 1868 N N . ASP A 1 248 ? -6.892 -14.018 6.818 1.00 95.25 248 ASP A N 1
ATOM 1869 C CA . ASP A 1 248 ? -7.350 -14.931 5.782 1.00 95.25 248 ASP A CA 1
ATOM 1870 C C . ASP A 1 248 ? -6.703 -14.580 4.428 1.00 95.25 248 ASP A C 1
ATOM 1872 O O . ASP A 1 248 ? -5.604 -15.049 4.128 1.00 95.25 248 ASP A O 1
ATOM 1876 N N . LEU A 1 249 ? -7.359 -13.754 3.601 1.00 95.88 249 LEU A N 1
ATOM 1877 C CA . LEU A 1 249 ? -6.936 -13.481 2.221 1.00 95.88 249 LEU A CA 1
ATOM 1878 C C . LEU A 1 249 ? -6.949 -11.982 1.892 1.00 95.88 249 LEU A C 1
ATOM 1880 O O . LEU A 1 249 ? -7.990 -11.323 1.973 1.00 95.88 249 LEU A O 1
ATOM 1884 N N . PHE A 1 250 ? -5.807 -11.466 1.441 1.00 97.69 250 PHE A N 1
ATOM 1885 C CA . PHE A 1 250 ? -5.642 -10.117 0.902 1.00 97.69 250 PHE A CA 1
ATOM 1886 C C . PHE A 1 250 ? -5.677 -10.134 -0.642 1.00 97.69 250 PHE A C 1
ATOM 1888 O O . PHE A 1 250 ? -5.120 -11.048 -1.247 1.00 97.69 250 PHE A O 1
ATOM 1895 N N . PRO A 1 251 ? -6.301 -9.156 -1.323 1.00 95.75 251 PRO A N 1
ATOM 1896 C CA . PRO A 1 251 ? -6.998 -7.988 -0.801 1.00 95.75 251 PRO A CA 1
ATOM 1897 C C . PRO A 1 251 ? -8.529 -8.153 -0.839 1.00 95.75 251 PRO A C 1
ATOM 1899 O O . PRO A 1 251 ? -9.242 -7.163 -0.897 1.00 95.75 251 PRO A O 1
ATOM 1902 N N . THR A 1 252 ? -9.076 -9.371 -0.872 1.00 93.19 252 THR A N 1
ATOM 1903 C CA . THR A 1 252 ? -10.531 -9.564 -1.047 1.00 93.19 252 THR A CA 1
ATOM 1904 C C . THR A 1 252 ? -11.298 -9.699 0.263 1.00 93.19 252 THR A C 1
ATOM 1906 O O . THR A 1 252 ? -12.406 -9.183 0.375 1.00 93.19 252 THR A O 1
ATOM 1909 N N . THR A 1 253 ? -10.739 -10.418 1.237 1.00 93.19 253 THR A N 1
ATOM 1910 C CA . THR A 1 253 ? -11.432 -10.757 2.488 1.00 93.19 253 THR A CA 1
ATOM 1911 C C . THR A 1 253 ? -11.007 -9.818 3.602 1.00 93.19 253 THR A C 1
ATOM 1913 O O . THR A 1 253 ? -11.849 -9.167 4.218 1.00 93.19 253 THR A O 1
ATOM 1916 N N . ASP A 1 254 ? -9.697 -9.706 3.811 1.00 96.62 254 ASP A N 1
ATOM 1917 C CA . ASP A 1 254 ? -9.107 -8.884 4.856 1.00 96.62 254 ASP A CA 1
ATOM 1918 C C . ASP A 1 254 ? -8.227 -7.813 4.225 1.00 96.62 254 ASP A C 1
ATOM 1920 O O . ASP A 1 254 ? -7.214 -8.112 3.590 1.00 96.62 254 ASP A O 1
ATOM 1924 N N . VAL A 1 255 ? -8.601 -6.548 4.419 1.00 97.19 255 VAL A N 1
ATOM 1925 C CA . VAL A 1 255 ? -7.891 -5.393 3.858 1.00 97.19 255 VAL A CA 1
ATOM 1926 C C . VAL A 1 255 ? -7.712 -4.333 4.928 1.00 97.19 255 VAL A C 1
ATOM 1928 O O . VAL A 1 255 ? -8.687 -3.900 5.550 1.00 97.19 255 VAL A O 1
ATOM 1931 N N . LEU A 1 256 ? -6.464 -3.905 5.098 1.00 98.44 256 LEU A N 1
ATOM 1932 C CA . LEU A 1 256 ? -6.074 -2.834 6.000 1.00 98.44 256 LEU A CA 1
ATOM 1933 C C . LEU A 1 256 ? -5.394 -1.711 5.216 1.00 98.44 256 LEU A C 1
ATOM 1935 O O . LEU A 1 256 ? -4.465 -1.953 4.441 1.00 98.44 256 LEU A O 1
ATOM 1939 N N . GLY A 1 257 ? -5.865 -0.488 5.435 1.00 98.44 257 GLY A N 1
ATOM 1940 C CA . GLY A 1 257 ? -5.233 0.744 4.980 1.00 98.44 257 GLY A CA 1
ATOM 1941 C C . GLY A 1 257 ? -4.521 1.443 6.130 1.00 98.44 257 GLY A C 1
ATOM 1942 O O . GLY A 1 257 ? -5.069 1.516 7.228 1.00 98.44 257 GLY A O 1
ATOM 1943 N N . LEU A 1 258 ? -3.331 1.982 5.887 1.00 98.62 258 LEU A N 1
ATOM 1944 C CA . LEU A 1 258 ? -2.637 2.883 6.805 1.00 98.62 258 LEU A CA 1
ATOM 1945 C C . LEU A 1 258 ? -2.434 4.230 6.114 1.00 98.62 258 LEU A C 1
ATOM 1947 O O . LEU A 1 258 ? -1.846 4.287 5.037 1.00 98.62 258 LEU A O 1
ATOM 1951 N N . ILE A 1 259 ? -2.901 5.305 6.743 1.00 98.50 259 ILE A N 1
ATOM 1952 C CA . ILE A 1 259 ? -2.784 6.681 6.254 1.00 98.50 259 ILE A CA 1
ATOM 1953 C C . ILE A 1 259 ? -2.053 7.491 7.321 1.00 98.50 259 ILE A C 1
ATOM 1955 O O . ILE A 1 259 ? -2.595 7.730 8.398 1.00 98.50 259 ILE A O 1
ATOM 1959 N N . ALA A 1 260 ? -0.840 7.945 7.021 1.00 97.31 260 ALA A N 1
ATOM 1960 C CA . ALA A 1 260 ? -0.096 8.868 7.872 1.00 97.31 260 ALA A CA 1
ATOM 1961 C C . ALA A 1 260 ? -0.159 10.292 7.300 1.00 97.31 260 ALA A C 1
ATOM 1963 O O . ALA A 1 260 ? 0.170 10.525 6.135 1.00 97.31 260 ALA A O 1
ATOM 1964 N N . TYR A 1 261 ? -0.520 11.271 8.132 1.00 95.50 261 TYR A N 1
ATOM 1965 C CA . TYR A 1 261 ? -0.479 12.696 7.756 1.00 95.50 261 TYR A CA 1
ATOM 1966 C C . TYR A 1 261 ? 0.949 13.204 7.526 1.00 95.50 261 TYR A C 1
ATOM 1968 O O . TYR A 1 261 ? 1.145 14.303 7.012 1.00 95.50 261 TYR A O 1
ATOM 1976 N N . ARG A 1 262 ? 1.948 12.433 7.956 1.00 95.00 262 ARG A N 1
ATOM 1977 C CA . ARG A 1 262 ? 3.366 12.764 7.861 1.00 95.00 262 ARG A CA 1
ATOM 1978 C C . ARG A 1 262 ? 4.124 11.567 7.301 1.00 95.00 262 ARG A C 1
ATOM 1980 O O . ARG A 1 262 ? 4.014 11.310 6.100 1.00 95.00 262 ARG A O 1
ATOM 1987 N N . ASP A 1 263 ? 4.843 10.840 8.153 1.00 97.25 263 ASP A N 1
ATOM 1988 C CA . ASP A 1 263 ? 5.719 9.754 7.734 1.00 97.25 263 ASP A CA 1
ATOM 1989 C C . ASP A 1 263 ? 5.142 8.385 8.115 1.00 97.25 263 ASP A C 1
ATOM 1991 O O . ASP A 1 263 ? 4.538 8.199 9.173 1.00 97.25 263 ASP A O 1
ATOM 1995 N N . LEU A 1 264 ? 5.376 7.399 7.253 1.00 97.69 264 LEU A N 1
ATOM 1996 C CA . LEU A 1 264 ? 5.144 5.990 7.543 1.00 97.69 264 LEU A CA 1
ATOM 1997 C C . LEU A 1 264 ? 6.491 5.266 7.594 1.00 97.69 264 LEU A C 1
ATOM 1999 O O . LEU A 1 264 ? 7.247 5.241 6.620 1.00 97.69 264 LEU A O 1
ATOM 2003 N N . ASN A 1 265 ? 6.782 4.653 8.733 1.00 96.56 265 ASN A N 1
ATOM 2004 C CA . ASN A 1 265 ? 8.053 4.019 9.038 1.00 96.56 265 ASN A CA 1
ATOM 2005 C C . ASN A 1 265 ? 7.872 2.503 9.152 1.00 96.56 265 ASN A C 1
ATOM 2007 O O . ASN A 1 265 ? 7.364 1.991 10.145 1.00 96.56 265 ASN A O 1
ATOM 2011 N N . LEU A 1 266 ? 8.324 1.761 8.149 1.00 95.25 266 LEU A N 1
ATOM 2012 C CA . LEU A 1 266 ? 8.212 0.308 8.088 1.00 95.25 266 LEU A CA 1
ATOM 2013 C C . LEU A 1 266 ? 9.577 -0.319 8.399 1.00 95.25 266 LEU A C 1
ATOM 2015 O O . LEU A 1 266 ? 10.555 -0.133 7.669 1.00 95.25 266 LEU A O 1
ATOM 2019 N N . ALA A 1 267 ? 9.655 -1.052 9.512 1.00 92.62 267 ALA A N 1
ATOM 2020 C CA . ALA A 1 267 ? 10.859 -1.755 9.964 1.00 92.62 267 ALA A CA 1
ATOM 2021 C C . ALA A 1 267 ? 12.102 -0.864 10.201 1.00 92.62 267 ALA A C 1
ATOM 2023 O O . ALA A 1 267 ? 13.262 -1.267 10.013 1.00 92.62 267 ALA A O 1
ATOM 2024 N N . THR A 1 268 ? 11.894 0.378 10.631 1.00 91.88 268 THR A N 1
ATOM 2025 C CA . THR A 1 268 ? 12.982 1.343 10.858 1.00 91.88 268 THR A CA 1
ATOM 2026 C C . THR A 1 268 ? 13.637 1.204 12.235 1.00 91.88 268 THR A C 1
ATOM 2028 O O . THR A 1 268 ? 14.754 1.694 12.424 1.00 91.88 268 THR A O 1
ATOM 2031 N N . GLY A 1 269 ? 12.998 0.503 13.175 1.00 89.31 269 GLY A N 1
ATOM 2032 C CA . GLY A 1 269 ? 13.449 0.355 14.553 1.00 89.31 269 GLY A CA 1
ATOM 2033 C C . GLY A 1 269 ? 14.655 -0.580 14.723 1.00 89.31 269 GLY A C 1
ATOM 2034 O O . GLY A 1 269 ? 15.061 -1.298 13.796 1.00 89.31 269 GLY A O 1
ATOM 2035 N N . PRO A 1 270 ? 15.297 -0.580 15.904 1.00 85.56 270 PRO A N 1
ATOM 2036 C CA . PRO A 1 270 ? 16.459 -1.419 16.174 1.00 85.56 270 PRO A CA 1
ATOM 2037 C C . PRO A 1 270 ? 16.149 -2.914 16.034 1.00 85.56 270 PRO A C 1
ATOM 2039 O O . PRO A 1 270 ? 15.434 -3.511 16.831 1.00 85.56 270 PRO A O 1
ATOM 2042 N N . GLY A 1 271 ? 16.755 -3.548 15.030 1.00 83.75 271 GLY A N 1
ATOM 2043 C CA . GLY A 1 271 ? 16.611 -4.983 14.801 1.00 83.75 271 GLY A CA 1
ATOM 2044 C C . GLY A 1 271 ? 15.322 -5.416 14.099 1.00 83.75 271 GLY A C 1
ATOM 2045 O O . GLY A 1 271 ? 15.143 -6.625 13.968 1.00 83.75 271 GLY A O 1
ATOM 2046 N N . ASP A 1 272 ? 14.480 -4.484 13.646 1.00 88.94 272 ASP A N 1
ATOM 2047 C CA . ASP A 1 272 ? 13.312 -4.768 12.803 1.00 88.94 272 ASP A CA 1
ATOM 2048 C C . ASP A 1 272 ? 13.792 -5.216 11.423 1.00 88.94 272 ASP A C 1
ATOM 2050 O O . ASP A 1 272 ? 14.219 -4.390 10.627 1.00 88.94 272 ASP A O 1
ATOM 2054 N N . SER A 1 273 ? 13.844 -6.508 11.152 1.00 88.56 273 SER A N 1
ATOM 2055 C CA . SER A 1 273 ? 14.314 -7.051 9.875 1.00 88.56 273 SER A CA 1
ATOM 2056 C C . SER A 1 273 ? 13.580 -8.346 9.598 1.00 88.56 273 SER A C 1
ATOM 2058 O O . SER A 1 273 ? 13.234 -9.033 10.558 1.00 88.56 273 SER A O 1
ATOM 2060 N N . GLN A 1 274 ? 13.447 -8.722 8.325 1.00 90.31 274 GLN A N 1
ATOM 2061 C CA . GLN A 1 274 ? 12.733 -9.939 7.924 1.00 90.31 274 GLN A CA 1
ATOM 2062 C C . GLN A 1 274 ? 11.251 -9.909 8.312 1.00 90.31 274 GLN A C 1
ATOM 2064 O O . GLN A 1 274 ? 10.638 -10.959 8.471 1.00 90.31 274 GLN A O 1
ATOM 2069 N N . LEU A 1 275 ? 10.691 -8.703 8.444 1.00 94.44 275 LEU A N 1
ATOM 2070 C CA . LEU A 1 275 ? 9.275 -8.494 8.703 1.00 94.44 275 LEU A CA 1
ATOM 2071 C C . LEU A 1 275 ? 8.454 -8.707 7.430 1.00 94.44 275 LEU A C 1
ATOM 2073 O O . LEU A 1 275 ? 8.937 -8.476 6.314 1.00 94.44 275 LEU A O 1
ATOM 2077 N N . LYS A 1 276 ? 7.203 -9.113 7.610 1.00 96.31 276 LYS A N 1
ATOM 2078 C CA . LYS A 1 276 ? 6.222 -9.327 6.548 1.00 96.31 276 LYS A CA 1
ATOM 2079 C C . LYS A 1 276 ? 5.007 -8.445 6.795 1.00 96.31 276 LYS A C 1
ATOM 2081 O O . LYS A 1 276 ? 4.448 -8.443 7.890 1.00 96.31 276 LYS A O 1
ATOM 2086 N N . MET A 1 277 ? 4.604 -7.684 5.784 1.00 97.38 277 MET A N 1
ATOM 2087 C CA . MET A 1 277 ? 3.508 -6.721 5.896 1.00 97.38 277 MET A CA 1
ATOM 2088 C C . MET A 1 277 ? 2.561 -6.837 4.701 1.00 97.38 277 MET A C 1
ATOM 2090 O O . MET A 1 277 ? 3.008 -7.029 3.573 1.00 97.38 277 MET A O 1
ATOM 2094 N N . MET A 1 278 ? 1.261 -6.701 4.939 1.00 98.25 278 MET A N 1
ATOM 2095 C CA . MET A 1 278 ? 0.214 -6.665 3.916 1.00 98.25 278 MET A CA 1
ATOM 2096 C C . MET A 1 278 ? -0.668 -5.438 4.142 1.00 98.25 278 MET A C 1
ATOM 2098 O O . MET A 1 278 ? -1.063 -5.176 5.277 1.00 98.25 278 MET A O 1
ATOM 2102 N N . GLY A 1 279 ? -0.964 -4.670 3.093 1.00 97.75 279 GLY A N 1
ATOM 2103 C CA . GLY A 1 279 ? -1.864 -3.522 3.222 1.00 97.75 279 GLY A CA 1
ATOM 2104 C C . GLY A 1 279 ? -1.765 -2.480 2.113 1.00 97.75 279 GLY A C 1
ATOM 2105 O O . GLY A 1 279 ? -0.926 -2.554 1.215 1.00 97.75 279 GLY A O 1
ATOM 2106 N N . ALA A 1 280 ? -2.642 -1.484 2.192 1.00 98.12 280 ALA A N 1
ATOM 2107 C CA . ALA A 1 280 ? -2.552 -0.258 1.407 1.00 98.12 280 ALA A CA 1
ATOM 2108 C C . ALA A 1 280 ? -1.915 0.836 2.273 1.00 98.12 280 ALA A C 1
ATOM 2110 O O . ALA A 1 280 ? -2.405 1.127 3.362 1.00 98.12 280 ALA A O 1
ATOM 2111 N N . PHE A 1 281 ? -0.824 1.439 1.814 1.00 98.31 281 PHE A N 1
ATOM 2112 C CA . PHE A 1 281 ? -0.018 2.342 2.628 1.00 98.31 281 PHE A CA 1
ATOM 2113 C C . PHE A 1 281 ? 0.076 3.716 1.975 1.00 98.31 281 PHE A C 1
ATOM 2115 O O . PHE A 1 281 ? 0.581 3.854 0.860 1.00 98.31 281 PHE A O 1
ATOM 2122 N N . TYR A 1 282 ? -0.377 4.733 2.696 1.00 98.38 282 TYR A N 1
ATOM 2123 C CA . TYR A 1 282 ? -0.315 6.125 2.290 1.00 98.38 282 TYR A CA 1
ATOM 2124 C C . TYR A 1 282 ? 0.441 6.956 3.329 1.00 98.38 282 TYR A C 1
ATOM 2126 O O . TYR A 1 282 ? 0.173 6.859 4.530 1.00 98.38 282 TYR A O 1
ATOM 2134 N N . ALA A 1 283 ? 1.341 7.818 2.866 1.00 98.12 283 ALA A N 1
ATOM 2135 C CA . ALA A 1 283 ? 1.936 8.866 3.686 1.00 98.12 283 ALA A CA 1
ATOM 2136 C C . ALA A 1 283 ? 1.956 10.181 2.906 1.00 98.12 283 ALA A C 1
ATOM 2138 O O . ALA A 1 283 ? 2.391 10.212 1.760 1.00 98.12 283 ALA A O 1
ATOM 2139 N N . GLN A 1 284 ? 1.521 11.279 3.524 1.00 96.81 284 GLN A N 1
ATOM 2140 C CA . GLN A 1 284 ? 1.529 12.587 2.860 1.00 96.81 284 GLN A CA 1
ATOM 2141 C C . GLN A 1 284 ? 2.953 13.057 2.522 1.00 96.81 284 GLN A C 1
ATOM 2143 O O . GLN A 1 284 ? 3.135 13.754 1.529 1.00 96.81 284 GLN A O 1
ATOM 2148 N N . ASN A 1 285 ? 3.946 12.713 3.352 1.00 97.06 285 ASN A N 1
ATOM 2149 C CA . ASN A 1 285 ? 5.325 13.175 3.187 1.00 97.06 285 ASN A CA 1
ATOM 2150 C C . ASN A 1 285 ? 6.259 12.058 2.710 1.00 97.06 285 ASN A C 1
ATOM 2152 O O . ASN A 1 285 ? 6.868 12.161 1.644 1.00 97.06 285 ASN A O 1
ATOM 2156 N N . LYS A 1 286 ? 6.424 10.998 3.511 1.00 97.06 286 LYS A N 1
ATOM 2157 C CA . LYS A 1 286 ? 7.422 9.969 3.209 1.00 97.06 286 LYS A CA 1
ATOM 2158 C C . LYS A 1 286 ? 7.058 8.589 3.735 1.00 97.06 286 LYS A C 1
ATOM 2160 O O . LYS A 1 286 ? 6.772 8.426 4.919 1.00 97.06 286 LYS A O 1
ATOM 2165 N N . ILE A 1 287 ? 7.225 7.571 2.893 1.00 97.75 287 ILE A N 1
ATOM 2166 C CA . ILE A 1 287 ? 7.294 6.170 3.325 1.00 97.75 287 ILE A CA 1
ATOM 2167 C C . ILE A 1 287 ? 8.763 5.753 3.396 1.00 97.75 287 ILE A C 1
ATOM 2169 O O . ILE A 1 287 ? 9.489 5.803 2.405 1.00 97.75 287 ILE A O 1
ATOM 2173 N N . THR A 1 288 ? 9.206 5.316 4.572 1.00 96.00 288 THR A N 1
ATOM 2174 C CA . THR A 1 288 ? 10.537 4.734 4.770 1.00 96.00 288 THR A CA 1
ATOM 2175 C C . THR A 1 288 ? 10.391 3.248 5.057 1.00 96.00 288 THR A C 1
ATOM 2177 O O . THR A 1 288 ? 9.796 2.883 6.066 1.00 96.00 288 THR A O 1
ATOM 2180 N N . SER A 1 289 ? 10.964 2.388 4.217 1.00 92.88 289 SER A N 1
ATOM 2181 C CA . SER A 1 289 ? 11.031 0.945 4.469 1.00 92.88 289 SER A CA 1
ATOM 2182 C C . SER A 1 289 ? 12.483 0.496 4.416 1.00 92.88 289 SER A C 1
ATOM 2184 O O . SER A 1 289 ? 13.182 0.748 3.442 1.00 92.88 289 SER A O 1
ATOM 2186 N N . ARG A 1 290 ? 12.988 -0.111 5.491 1.00 86.81 290 ARG A N 1
ATOM 2187 C CA . ARG A 1 290 ? 14.425 -0.409 5.622 1.00 86.81 290 ARG A CA 1
ATOM 2188 C C . ARG A 1 290 ? 14.675 -1.869 5.904 1.00 86.81 290 ARG A C 1
ATOM 2190 O O . ARG A 1 290 ? 14.020 -2.426 6.770 1.00 86.81 290 ARG A O 1
ATOM 2197 N N . LYS A 1 291 ? 15.768 -2.404 5.355 1.00 87.00 291 LYS A N 1
ATOM 2198 C CA . LYS A 1 291 ? 16.246 -3.784 5.551 1.00 87.00 291 LYS A CA 1
ATOM 2199 C C . LYS A 1 291 ? 15.431 -4.799 4.750 1.00 87.00 291 LYS A C 1
ATOM 2201 O O . LYS A 1 291 ? 14.504 -4.458 4.028 1.00 87.00 291 LYS A O 1
ATOM 2206 N N . GLN A 1 292 ? 15.832 -6.063 4.866 1.00 88.19 292 GLN A N 1
ATOM 2207 C CA . GLN A 1 292 ? 15.274 -7.195 4.128 1.00 88.19 292 GLN A CA 1
ATOM 2208 C C . GLN A 1 292 ? 13.883 -7.575 4.656 1.00 88.19 292 GLN A C 1
ATOM 2210 O O . GLN A 1 292 ? 13.745 -8.593 5.323 1.00 88.19 292 GLN A O 1
ATOM 2215 N N . ASN A 1 293 ? 12.868 -6.749 4.414 1.00 91.75 293 ASN A N 1
ATOM 2216 C CA . ASN A 1 293 ? 11.467 -7.063 4.719 1.00 91.75 293 ASN A CA 1
ATOM 2217 C C . ASN A 1 293 ? 10.697 -7.311 3.427 1.00 91.75 293 ASN A C 1
ATOM 2219 O O . ASN A 1 293 ? 11.164 -6.949 2.344 1.00 91.75 293 ASN A O 1
ATOM 2223 N N . GLN A 1 294 ? 9.518 -7.908 3.551 1.00 95.50 294 GLN A N 1
ATOM 2224 C CA . GLN A 1 294 ? 8.617 -8.138 2.432 1.00 95.50 294 GLN A CA 1
ATOM 2225 C C . GLN A 1 294 ? 7.277 -7.455 2.683 1.00 95.50 294 GLN A C 1
ATOM 2227 O O . GLN A 1 294 ? 6.669 -7.633 3.737 1.00 95.50 294 GLN A O 1
ATOM 2232 N N . ILE A 1 295 ? 6.824 -6.672 1.711 1.00 96.75 295 ILE A N 1
ATOM 2233 C CA . ILE A 1 295 ? 5.539 -5.982 1.747 1.00 96.75 295 ILE A CA 1
ATOM 2234 C C . ILE A 1 295 ? 4.693 -6.435 0.560 1.00 96.75 295 ILE A C 1
ATOM 2236 O O . ILE A 1 295 ? 5.185 -6.459 -0.563 1.00 96.75 295 ILE A O 1
ATOM 2240 N N . ALA A 1 296 ? 3.432 -6.787 0.800 1.00 97.94 296 ALA A N 1
ATOM 2241 C CA . ALA A 1 296 ? 2.425 -7.029 -0.228 1.00 97.94 296 ALA A CA 1
ATOM 2242 C C . ALA A 1 296 ? 1.393 -5.906 -0.185 1.00 97.94 296 ALA A C 1
ATOM 2244 O O . ALA A 1 296 ? 0.779 -5.647 0.849 1.00 97.94 296 ALA A O 1
ATOM 2245 N N . GLY A 1 297 ? 1.198 -5.253 -1.321 1.00 96.81 297 GLY A N 1
ATOM 2246 C CA . GLY A 1 297 ? 0.269 -4.150 -1.492 1.00 96.81 297 GLY A CA 1
ATOM 2247 C C . GLY A 1 297 ? 0.950 -2.946 -2.119 1.00 96.81 297 GLY A C 1
ATOM 2248 O O . GLY A 1 297 ? 1.862 -3.091 -2.933 1.00 96.81 297 GLY A O 1
ATOM 2249 N N . THR A 1 298 ? 0.488 -1.753 -1.760 1.00 95.75 298 THR A N 1
ATOM 2250 C CA . THR A 1 298 ? 0.798 -0.535 -2.517 1.00 95.75 298 THR A CA 1
ATOM 2251 C C . THR A 1 298 ? 1.250 0.587 -1.597 1.00 95.75 298 THR A C 1
ATOM 2253 O O . THR A 1 298 ? 0.659 0.805 -0.542 1.00 95.75 298 THR A O 1
ATOM 2256 N N . PHE A 1 299 ? 2.290 1.307 -2.021 1.00 96.38 299 PHE A N 1
ATOM 2257 C CA . PHE A 1 299 ? 2.764 2.542 -1.401 1.00 96.38 299 PHE A CA 1
ATOM 2258 C C . PHE A 1 299 ? 2.331 3.741 -2.243 1.00 96.38 299 PHE A C 1
ATOM 2260 O O . PHE A 1 299 ? 2.557 3.754 -3.452 1.00 96.38 299 PHE A O 1
ATOM 2267 N N . VAL A 1 300 ? 1.765 4.756 -1.595 1.00 96.69 300 VAL A N 1
ATOM 2268 C CA . VAL A 1 300 ? 1.456 6.062 -2.188 1.00 96.69 300 VAL A CA 1
ATOM 2269 C C . VAL A 1 300 ? 2.021 7.137 -1.266 1.00 96.69 300 VAL A C 1
ATOM 2271 O O . VAL A 1 300 ? 1.616 7.248 -0.112 1.00 96.69 300 VAL A O 1
ATOM 2274 N N . SER A 1 301 ? 3.011 7.890 -1.739 1.00 96.81 301 SER A N 1
ATOM 2275 C CA . SER A 1 301 ? 3.681 8.919 -0.941 1.00 96.81 301 SER A CA 1
ATOM 2276 C C . SER A 1 301 ? 4.410 9.917 -1.826 1.00 96.81 301 SER A C 1
ATOM 2278 O O . SER A 1 301 ? 4.837 9.548 -2.919 1.00 96.81 301 SER A O 1
ATOM 2280 N N . ASP A 1 302 ? 4.581 11.145 -1.334 1.00 95.31 302 ASP A N 1
ATOM 2281 C CA . ASP A 1 302 ? 5.361 12.184 -2.016 1.00 95.31 302 ASP A CA 1
ATOM 2282 C C . ASP A 1 302 ? 6.829 11.752 -2.166 1.00 95.31 302 ASP A C 1
ATOM 2284 O O . ASP A 1 302 ? 7.431 11.889 -3.227 1.00 95.31 302 ASP A O 1
ATOM 2288 N N . ASN A 1 303 ? 7.389 11.128 -1.122 1.00 94.62 303 ASN A N 1
ATOM 2289 C CA . ASN A 1 303 ? 8.739 10.568 -1.145 1.00 94.62 303 ASN A CA 1
ATOM 2290 C C . ASN A 1 303 ? 8.774 9.116 -0.657 1.00 94.62 303 ASN A C 1
ATOM 2292 O O . ASN A 1 303 ? 7.996 8.705 0.208 1.00 94.62 303 ASN A O 1
ATOM 2296 N N . PHE A 1 304 ? 9.741 8.345 -1.149 1.00 92.75 304 PHE A N 1
ATOM 2297 C CA . PHE A 1 304 ? 10.047 7.006 -0.650 1.00 92.75 304 PHE A CA 1
ATOM 2298 C C . PHE A 1 304 ? 11.549 6.849 -0.371 1.00 92.75 304 PHE A C 1
ATOM 2300 O O . PHE A 1 304 ? 12.387 7.265 -1.165 1.00 92.75 304 PHE A O 1
ATOM 2307 N N . ASP A 1 305 ? 11.889 6.236 0.767 1.00 91.81 305 ASP A N 1
ATOM 2308 C CA . ASP A 1 305 ? 13.261 5.874 1.159 1.00 91.81 305 ASP A CA 1
ATOM 2309 C C . ASP A 1 305 ? 13.320 4.371 1.464 1.00 91.81 305 ASP A C 1
ATOM 2311 O O . ASP A 1 305 ? 12.775 3.904 2.467 1.00 91.81 305 ASP A O 1
ATOM 2315 N N . MET A 1 306 ? 13.983 3.615 0.587 1.00 88.69 306 MET A N 1
ATOM 2316 C CA . MET A 1 306 ? 14.132 2.157 0.701 1.00 88.69 306 MET A CA 1
ATOM 2317 C C . MET A 1 306 ? 15.438 1.728 1.400 1.00 88.69 306 MET A C 1
ATOM 2319 O O . MET A 1 306 ? 15.733 0.537 1.536 1.00 88.69 306 MET A O 1
ATOM 2323 N N . GLY A 1 307 ? 16.225 2.693 1.887 1.00 81.25 307 GLY A N 1
ATOM 2324 C CA . GLY A 1 307 ? 17.483 2.460 2.585 1.00 81.25 307 GLY A CA 1
ATOM 2325 C C . GLY A 1 307 ? 18.544 1.722 1.757 1.00 81.25 307 GLY A C 1
ATOM 2326 O O . GLY A 1 307 ? 18.507 1.670 0.535 1.00 81.25 307 GLY A O 1
ATOM 2327 N N . ILE A 1 308 ? 19.537 1.163 2.459 1.00 75.81 308 ILE A N 1
ATOM 2328 C CA . ILE A 1 308 ? 20.705 0.486 1.854 1.00 75.81 308 ILE A CA 1
ATOM 2329 C C . ILE A 1 308 ? 20.446 -1.013 1.634 1.00 75.81 308 ILE A C 1
ATOM 2331 O O . ILE A 1 308 ? 20.924 -1.611 0.678 1.00 75.81 308 ILE A O 1
ATOM 2335 N N . ASN A 1 309 ? 19.692 -1.629 2.543 1.00 79.19 309 ASN A N 1
ATOM 2336 C CA . ASN A 1 309 ? 19.275 -3.022 2.446 1.00 79.19 309 ASN A CA 1
ATOM 2337 C C . ASN A 1 309 ? 17.831 -3.014 1.953 1.00 79.19 309 ASN A C 1
ATOM 2339 O O . ASN A 1 309 ? 16.928 -2.771 2.752 1.00 79.19 309 ASN A O 1
ATOM 2343 N N . VAL A 1 310 ? 17.652 -3.209 0.651 1.00 82.25 310 VAL A N 1
ATOM 2344 C CA . VAL A 1 310 ? 16.395 -2.908 -0.036 1.00 82.25 310 VAL A CA 1
ATOM 2345 C C . VAL A 1 310 ? 15.308 -3.936 0.333 1.00 82.25 310 VAL A C 1
ATOM 2347 O O . VAL A 1 310 ? 15.554 -5.141 0.217 1.00 82.25 310 VAL A O 1
ATOM 2350 N N . PRO A 1 311 ? 14.130 -3.498 0.813 1.00 91.25 311 PRO A N 1
ATOM 2351 C CA . PRO A 1 311 ? 12.973 -4.364 1.026 1.00 91.25 311 PRO A CA 1
ATOM 2352 C C . PRO A 1 311 ? 12.386 -4.831 -0.312 1.00 91.25 311 PRO A C 1
ATOM 2354 O O . PRO A 1 311 ? 12.548 -4.174 -1.338 1.00 91.25 311 PRO A O 1
ATOM 2357 N N . LYS A 1 312 ? 11.644 -5.940 -0.299 1.00 94.06 312 LYS A N 1
ATOM 2358 C CA . LYS A 1 312 ? 10.837 -6.362 -1.450 1.00 94.06 312 LYS A CA 1
ATOM 2359 C C . LYS A 1 312 ? 9.407 -5.866 -1.288 1.00 94.06 312 LYS A C 1
ATOM 2361 O O . LYS A 1 312 ? 8.791 -6.104 -0.251 1.00 94.06 312 LYS A O 1
ATOM 2366 N N . ILE A 1 313 ? 8.886 -5.197 -2.309 1.00 95.06 313 ILE A N 1
ATOM 2367 C CA . ILE A 1 313 ? 7.504 -4.715 -2.351 1.00 95.06 313 ILE A CA 1
ATOM 2368 C C . ILE A 1 313 ? 6.824 -5.385 -3.537 1.00 95.06 313 ILE A C 1
ATOM 2370 O O . ILE A 1 313 ? 7.292 -5.276 -4.667 1.00 95.06 313 ILE A O 1
ATOM 2374 N N . PHE A 1 314 ? 5.724 -6.071 -3.268 1.00 96.81 314 PHE A N 1
ATOM 2375 C CA . PHE A 1 314 ? 4.966 -6.829 -4.245 1.00 96.81 314 PHE A CA 1
ATOM 2376 C C . PHE A 1 314 ? 3.576 -6.217 -4.384 1.00 96.81 314 PHE A C 1
ATOM 2378 O O . PHE A 1 314 ? 2.789 -6.238 -3.439 1.00 96.81 314 PHE A O 1
ATOM 2385 N N . GLN A 1 315 ? 3.259 -5.679 -5.560 1.00 96.31 315 GLN A N 1
ATOM 2386 C CA . GLN A 1 315 ? 1.905 -5.199 -5.849 1.00 96.31 315 GLN A CA 1
ATOM 2387 C C . GLN A 1 315 ? 0.932 -6.377 -5.842 1.00 96.31 315 GLN A C 1
ATOM 2389 O O . GLN A 1 315 ? 1.268 -7.444 -6.351 1.00 96.31 315 GLN A O 1
ATOM 2394 N N . VAL A 1 316 ? -0.266 -6.201 -5.284 1.00 96.81 316 VAL A N 1
ATOM 2395 C CA . VAL A 1 316 ? -1.287 -7.258 -5.242 1.00 96.81 316 VAL A CA 1
ATOM 2396 C C . VAL A 1 316 ? -2.459 -6.875 -6.141 1.00 96.81 316 VAL A C 1
ATOM 2398 O O . VAL A 1 316 ? -3.240 -6.002 -5.756 1.00 96.81 316 VAL A O 1
ATOM 2401 N N . PRO A 1 317 ? -2.589 -7.501 -7.328 1.00 92.75 317 PRO A N 1
ATOM 2402 C CA . PRO A 1 317 ? -3.709 -7.260 -8.228 1.00 92.75 317 PRO A CA 1
ATOM 2403 C C . PRO A 1 317 ? -5.053 -7.480 -7.534 1.00 92.75 317 PRO A C 1
ATOM 2405 O O . PRO A 1 317 ? -5.215 -8.413 -6.744 1.00 92.75 317 PRO A O 1
ATOM 2408 N N . GLY A 1 318 ? -6.023 -6.623 -7.834 1.00 91.56 318 GLY A N 1
ATOM 2409 C CA . GLY A 1 318 ? -7.337 -6.624 -7.204 1.00 91.56 318 GLY A CA 1
ATOM 2410 C C . GLY A 1 318 ? -7.442 -5.674 -6.013 1.00 91.56 318 GLY A C 1
ATOM 2411 O O . GLY A 1 318 ? -8.567 -5.382 -5.599 1.00 91.56 318 GLY A O 1
ATOM 2412 N N . LEU A 1 319 ? -6.331 -5.158 -5.468 1.00 94.44 319 LEU A N 1
ATOM 2413 C CA . LEU A 1 319 ? -6.370 -4.164 -4.390 1.00 94.44 319 LEU A CA 1
ATOM 2414 C C . LEU A 1 319 ? -7.006 -2.856 -4.863 1.00 94.44 319 LEU A C 1
ATOM 2416 O O . LEU A 1 319 ? -7.753 -2.250 -4.105 1.00 94.44 319 LEU A O 1
ATOM 2420 N N . GLU A 1 320 ? -6.793 -2.461 -6.116 1.00 89.56 320 GLU A N 1
ATOM 2421 C CA . GLU A 1 320 ? -7.413 -1.283 -6.731 1.00 89.56 320 GLU A CA 1
ATOM 2422 C C . GLU A 1 320 ? -8.948 -1.344 -6.716 1.00 89.56 320 GLU A C 1
ATOM 2424 O O . GLU A 1 320 ? -9.610 -0.328 -6.536 1.00 89.56 320 GLU A O 1
ATOM 2429 N N . ASN A 1 321 ? -9.512 -2.551 -6.813 1.00 90.44 321 ASN A N 1
ATOM 2430 C CA . ASN A 1 321 ? -10.951 -2.800 -6.720 1.00 90.44 321 ASN A CA 1
ATOM 2431 C C . ASN A 1 321 ? -11.416 -3.055 -5.279 1.00 90.44 321 ASN A C 1
ATOM 2433 O O . ASN A 1 321 ? -12.610 -3.190 -5.012 1.00 90.44 321 ASN A O 1
ATOM 2437 N N . ASN A 1 322 ? -10.474 -3.168 -4.343 1.00 93.31 322 ASN A N 1
ATOM 2438 C CA . ASN A 1 322 ? -10.739 -3.531 -2.964 1.00 93.31 322 ASN A CA 1
ATOM 2439 C C . ASN A 1 322 ? -10.116 -2.580 -1.944 1.00 93.31 322 ASN A C 1
ATOM 2441 O O . ASN A 1 322 ? -9.919 -2.977 -0.796 1.00 93.31 322 ASN A O 1
ATOM 2445 N N . LEU A 1 323 ? -9.857 -1.331 -2.333 1.00 94.44 323 LEU A N 1
ATOM 2446 C CA . LEU A 1 323 ? -9.259 -0.351 -1.439 1.00 94.44 323 LEU A CA 1
ATOM 2447 C C . LEU A 1 323 ? -10.084 -0.210 -0.148 1.00 94.44 323 LEU A C 1
ATOM 2449 O O . LEU A 1 323 ? -11.320 -0.240 -0.185 1.00 94.44 323 LEU A O 1
ATOM 2453 N N . PRO A 1 324 ? -9.416 -0.092 1.010 1.00 95.25 324 PRO A N 1
ATOM 2454 C CA . PRO A 1 324 ? -10.099 0.184 2.259 1.00 95.25 324 PRO A CA 1
ATOM 2455 C C . PRO A 1 324 ? -10.671 1.619 2.239 1.00 95.25 324 PRO A C 1
ATOM 2457 O O . PRO A 1 324 ? -10.233 2.462 1.447 1.00 95.25 324 PRO A O 1
ATOM 2460 N N . PRO A 1 325 ? -11.696 1.914 3.056 1.00 94.88 325 PRO A N 1
ATOM 2461 C CA . PRO A 1 325 ? -12.427 3.174 2.970 1.00 94.88 325 PRO A CA 1
ATOM 2462 C C . PRO A 1 325 ? -11.528 4.376 3.269 1.00 94.88 325 PRO A C 1
ATOM 2464 O O . PRO A 1 325 ? -10.696 4.344 4.174 1.00 94.88 325 PRO A O 1
ATOM 2467 N N . GLY A 1 326 ? -11.722 5.462 2.526 1.00 95.00 326 GLY A N 1
ATOM 2468 C CA . GLY A 1 326 ? -11.017 6.719 2.770 1.00 95.00 326 GLY A CA 1
ATOM 2469 C C . GLY A 1 326 ? -9.607 6.811 2.183 1.00 95.00 326 GLY A C 1
ATOM 2470 O O . GLY A 1 326 ? -8.994 7.850 2.353 1.00 95.00 326 GLY A O 1
ATOM 2471 N N . MET A 1 327 ? -9.080 5.798 1.485 1.00 96.75 327 MET A N 1
ATOM 2472 C CA . MET A 1 327 ? -7.738 5.898 0.887 1.00 96.75 327 MET A CA 1
ATOM 2473 C C . MET A 1 327 ? -7.629 7.059 -0.123 1.00 96.75 327 MET A C 1
ATOM 2475 O O . MET A 1 327 ? -8.447 7.132 -1.044 1.00 96.75 327 MET A O 1
ATOM 2479 N N . PRO A 1 328 ? -6.609 7.933 -0.010 1.00 95.19 328 PRO A N 1
ATOM 2480 C CA . PRO A 1 328 ? -6.353 8.973 -0.998 1.00 95.19 328 PRO A CA 1
ATOM 2481 C C . PRO A 1 328 ? -6.042 8.394 -2.378 1.00 95.19 328 PRO A C 1
ATOM 2483 O O . PRO A 1 328 ? -5.318 7.406 -2.500 1.00 95.19 328 PRO A O 1
ATOM 2486 N N . GLY A 1 329 ? -6.591 9.018 -3.422 1.00 87.06 329 GLY A N 1
ATOM 2487 C CA . GLY A 1 329 ? -6.409 8.578 -4.810 1.00 87.06 329 GLY A CA 1
ATOM 2488 C C . GLY A 1 329 ? -7.265 7.375 -5.221 1.00 87.06 329 GLY A C 1
ATOM 2489 O O . GLY A 1 329 ? -7.034 6.809 -6.283 1.00 87.06 329 GLY A O 1
ATOM 2490 N N . ALA A 1 330 ? -8.255 6.984 -4.412 1.00 86.38 330 ALA A N 1
ATOM 2491 C CA . ALA A 1 330 ? -9.144 5.864 -4.725 1.00 86.38 330 ALA A CA 1
ATOM 2492 C C . ALA A 1 330 ? -10.181 6.169 -5.828 1.00 86.38 330 ALA A C 1
ATOM 2494 O O . ALA A 1 330 ? -10.822 5.253 -6.340 1.00 86.38 330 ALA A O 1
ATOM 2495 N N . THR A 1 331 ? -10.362 7.438 -6.209 1.00 82.06 331 THR A N 1
ATOM 2496 C CA . THR A 1 331 ? -11.269 7.836 -7.294 1.00 82.06 331 THR A CA 1
ATOM 2497 C C . THR A 1 331 ? -10.766 7.327 -8.645 1.00 82.06 331 THR A C 1
ATOM 2499 O O . THR A 1 331 ? -9.620 7.564 -9.024 1.00 82.06 331 THR A O 1
ATOM 2502 N N . ILE A 1 332 ? -11.639 6.662 -9.406 1.00 75.12 332 ILE A N 1
ATOM 2503 C CA . ILE A 1 332 ? -11.292 6.100 -10.716 1.00 75.12 332 ILE A CA 1
ATOM 2504 C C . ILE A 1 332 ? -11.166 7.217 -11.760 1.00 75.12 332 ILE A C 1
ATOM 2506 O O . ILE A 1 332 ? -12.135 7.920 -12.057 1.00 75.12 332 ILE A O 1
ATOM 2510 N N . THR A 1 333 ? -9.991 7.319 -12.382 1.00 76.31 333 THR A N 1
ATOM 2511 C CA . THR A 1 333 ? -9.753 8.189 -13.541 1.00 76.31 333 THR A CA 1
ATOM 2512 C C . THR A 1 333 ? -9.864 7.383 -14.834 1.00 76.31 333 THR A C 1
ATOM 2514 O O . THR A 1 333 ? -9.060 6.488 -15.090 1.00 76.31 333 THR A O 1
ATOM 2517 N N . TYR A 1 334 ? -10.835 7.724 -15.685 1.00 73.56 334 TYR A N 1
ATOM 2518 C CA . TYR A 1 334 ? -10.967 7.137 -17.019 1.00 73.56 334 TYR A CA 1
ATOM 2519 C C . TYR A 1 334 ? -10.155 7.934 -18.038 1.00 73.56 334 TYR A C 1
ATOM 2521 O O . TYR A 1 334 ? -10.360 9.134 -18.210 1.00 73.56 334 TYR A O 1
ATOM 2529 N N . THR A 1 335 ? -9.269 7.250 -18.758 1.00 69.12 335 THR A N 1
ATOM 2530 C CA . THR A 1 335 ? -8.562 7.804 -19.917 1.00 69.12 335 THR A CA 1
ATOM 2531 C C . THR A 1 335 ? -9.060 7.110 -21.182 1.00 69.12 335 THR A C 1
ATOM 2533 O O . THR A 1 335 ? -9.210 5.890 -21.220 1.00 69.12 335 THR A O 1
ATOM 2536 N N . MET A 1 336 ? -9.377 7.888 -22.219 1.00 67.44 336 MET A N 1
ATOM 2537 C CA . MET A 1 336 ? -9.799 7.366 -23.520 1.00 67.44 336 MET A CA 1
ATOM 2538 C C . MET A 1 336 ? -8.735 7.696 -24.559 1.00 67.44 336 MET A C 1
ATOM 2540 O O . MET A 1 336 ? -8.421 8.864 -24.777 1.00 67.44 336 MET A O 1
ATOM 2544 N N . TYR A 1 337 ? -8.220 6.667 -25.228 1.00 58.62 337 TYR A N 1
ATOM 2545 C CA . TYR A 1 337 ? -7.301 6.815 -26.350 1.00 58.62 337 TYR A CA 1
ATOM 2546 C C . TYR A 1 337 ? -8.049 6.551 -27.654 1.00 58.62 337 TYR A C 1
ATOM 2548 O O . TYR A 1 337 ? -8.693 5.515 -27.816 1.00 58.62 337 TYR A O 1
ATOM 2556 N N . THR A 1 338 ? -7.962 7.479 -28.602 1.00 53.03 338 THR A N 1
ATOM 2557 C CA . THR A 1 338 ? -8.441 7.259 -29.970 1.00 53.03 338 THR A CA 1
ATOM 2558 C C . THR A 1 338 ? -7.342 6.596 -30.791 1.00 53.03 338 THR A C 1
ATOM 2560 O O . THR A 1 338 ? -6.299 7.209 -31.019 1.00 53.03 338 THR A O 1
ATOM 2563 N N . SER A 1 339 ? -7.573 5.373 -31.269 1.00 49.78 339 SER A N 1
ATOM 2564 C CA . SER A 1 339 ? -6.736 4.738 -32.290 1.00 49.78 339 SER A CA 1
ATOM 2565 C C . SER A 1 339 ? -7.348 4.968 -33.674 1.00 49.78 339 SER A C 1
ATOM 2567 O O . SER A 1 339 ? -8.501 4.622 -33.929 1.00 49.78 339 SER A O 1
ATOM 2569 N N . ASN A 1 340 ? -6.581 5.588 -34.574 1.00 47.34 340 ASN A N 1
ATOM 2570 C CA . ASN A 1 340 ? -6.990 5.779 -35.963 1.00 47.34 340 ASN A CA 1
ATOM 2571 C C . ASN A 1 340 ? -6.504 4.603 -36.812 1.00 47.34 340 ASN A C 1
ATOM 2573 O O . ASN A 1 340 ? -5.347 4.200 -36.716 1.00 47.34 340 ASN A O 1
ATOM 2577 N N . TRP A 1 341 ? -7.383 4.102 -37.675 1.00 50.00 341 TRP A N 1
ATOM 2578 C CA . TRP A 1 341 ? -7.070 3.090 -38.679 1.00 50.00 341 TRP A CA 1
ATOM 2579 C C . TRP A 1 341 ? -7.256 3.702 -40.066 1.00 50.00 341 TRP A C 1
ATOM 2581 O O . TRP A 1 341 ? -8.263 4.366 -40.325 1.00 50.00 341 TRP A O 1
ATOM 2591 N N . HIS A 1 342 ? -6.291 3.481 -40.955 1.00 51.47 342 HIS A N 1
ATOM 2592 C CA . HIS A 1 342 ? -6.385 3.868 -42.359 1.00 51.47 342 HIS A CA 1
ATOM 2593 C C . HIS A 1 342 ? -6.192 2.626 -43.222 1.00 51.47 342 HIS A C 1
ATOM 2595 O O . HIS A 1 342 ? -5.247 1.866 -43.021 1.00 51.47 342 HIS A O 1
ATOM 2601 N N . GLU A 1 343 ? -7.095 2.427 -44.175 1.00 54.12 343 GLU A N 1
ATOM 2602 C CA . GLU A 1 343 ? -6.958 1.390 -45.190 1.00 54.12 343 GLU A CA 1
ATOM 2603 C C . GLU A 1 343 ? -5.896 1.835 -46.203 1.00 54.12 343 GLU A C 1
ATOM 2605 O O . GLU A 1 343 ? -5.976 2.933 -46.758 1.00 54.12 343 GLU A O 1
ATOM 2610 N N . VAL A 1 344 ? -4.875 1.004 -46.411 1.00 52.88 344 VAL A N 1
ATOM 2611 C CA . VAL A 1 344 ? -3.854 1.231 -47.437 1.00 52.88 344 VAL A CA 1
ATOM 2612 C C . VAL A 1 344 ? -4.239 0.365 -48.631 1.00 52.88 344 VAL A C 1
ATOM 2614 O O . VAL A 1 344 ? -4.184 -0.859 -48.546 1.00 52.88 344 VAL A O 1
ATOM 2617 N N . HIS A 1 345 ? -4.685 0.984 -49.722 1.00 51.84 345 HIS A N 1
ATOM 2618 C CA . HIS A 1 345 ? -4.844 0.279 -50.992 1.00 51.84 345 HIS A CA 1
ATOM 2619 C C . HIS A 1 345 ? -3.489 0.251 -51.709 1.00 51.84 345 HIS A C 1
ATOM 2621 O O . HIS A 1 345 ? -2.901 1.312 -51.930 1.00 51.84 345 HIS A O 1
ATOM 2627 N N . GLU A 1 346 ? -3.001 -0.956 -52.018 1.00 53.00 346 GLU A N 1
ATOM 2628 C CA . GLU A 1 346 ? -1.829 -1.189 -52.881 1.00 53.00 346 GLU A CA 1
ATOM 2629 C C . GLU A 1 346 ? -2.082 -0.795 -54.341 1.00 53.00 346 GLU A C 1
ATOM 2631 O O . GLU A 1 346 ? -3.204 -1.047 -54.849 1.00 53.00 346 GLU A O 1
#

pLDDT: mean 91.16, std 9.48, range [47.34, 98.62]

Foldseek 3Di:
DQAEFEAAEEAWFDCPPPDPVQVQQEDFAFFQDDPNRGRAHTNLDEAAAQEDAHEYYHLYAYFDDDDPPHSHGGAHQYYAADHQQVQNYHYPCGQVRHGYPHGHHHHGPDDDPLDDQFAQQDFDAWQPPRDFDAAPVRHTDRLVRCCVPLAAEDDQVQQEQELPDDWDKPPPVQAADPSRWIWTHHSVVLEIETADEYEHEPSDQEREYYADPDAHAYFADDDPNARHEYEYEYQHEYEYHAAYYHPHHPPHTYAYHYEYQAEYHYQPDDPREQHEEEYHYEYAAEYEHEAAYEYEDDYRYPYYHQDDHGYHYHHRPCCLVRPGTSDGPNHDRDDDDDDDDDDDDD